Protein AF-A0A7R9UPJ9-F1 (afdb_monomer_lite)

Radius of gyration: 20.51 Å; chains: 1; bounding box: 48×42×62 Å

InterPro domains:
  IPR041667 Cupin-like domain 8 [PF13621] (89-249)

Sequence (252 aa):
FALDEGRPLDAVEQLDWALLTGMDAELVRVLERVDSARAAGANAGADEPETEERVVVPTPDVDAARRRLDLRAADELERVPAERLCVAEFASGHFATGTPVLVAGAARGWPALDKWVDVRYFVRACGHRIIPVEIGRSALKAGDGWREAGMRMRDFVAGHLLPSCAADLADRPLPAGSIGYCAQHQLFEHVRALAADISVPVYCAAARGGVQLVNCWLGTRETATPLHFDSYDNCLVQVVGLKLVRLYGKDQ

Organism: Diacronema lutheri (NCBI:txid2081491)

Secondary structure (DSSP, 8-state):
-------HHHHHHHHHHHHHHT-HHHHHHHHHHHHHHHHTT----PPP---PPP-BPPPP-HHHHHHHHT--GGGSPPEEEGGG--HHHHIIIIITTT---EEETTTTT-THHHHTTBTTHHHHHHTTSEEEEEESS-TTSTTS--EEEEEEHHHHIIIIIHHHHHHHHTT-PPPGGG-EEEEEE-HHHH-HHHHTT----GGGGGSTT------EEEE-TT--PPS---SS-------SS--------TT-

Structure (mmCIF, N/CA/C/O backbone):
data_AF-A0A7R9UPJ9-F1
#
_entry.id   AF-A0A7R9UPJ9-F1
#
loop_
_atom_site.group_PDB
_atom_site.id
_atom_site.type_symbol
_atom_site.label_atom_id
_atom_site.label_alt_id
_atom_site.label_comp_id
_atom_site.label_asym_id
_atom_site.label_entity_id
_atom_site.label_seq_id
_atom_site.pdbx_PDB_ins_code
_atom_site.Cartn_x
_atom_site.Cartn_y
_atom_site.Cartn_z
_atom_site.occupancy
_atom_site.B_iso_or_equiv
_atom_site.auth_seq_id
_atom_site.auth_comp_id
_atom_site.auth_asym_id
_atom_site.auth_atom_id
_atom_site.pdbx_PDB_model_num
ATOM 1 N N . PHE A 1 1 ? 17.837 20.198 -18.395 1.00 38.78 1 PHE A N 1
ATOM 2 C CA . PHE A 1 1 ? 17.816 18.893 -19.074 1.00 38.78 1 PHE A CA 1
ATOM 3 C C . PHE A 1 1 ? 17.737 19.165 -20.565 1.00 38.78 1 PHE A C 1
ATOM 5 O O . PHE A 1 1 ? 16.858 19.907 -20.976 1.00 38.78 1 PHE A O 1
ATOM 12 N N . ALA A 1 2 ? 18.727 18.732 -21.350 1.00 30.02 2 ALA A N 1
ATOM 13 C CA . ALA A 1 2 ? 18.668 18.891 -22.802 1.00 30.02 2 ALA A CA 1
ATOM 14 C C . ALA A 1 2 ? 17.642 17.882 -23.332 1.00 30.02 2 ALA A C 1
ATOM 16 O O . ALA A 1 2 ? 17.773 16.689 -23.068 1.00 30.02 2 ALA A O 1
ATOM 17 N N . LEU A 1 3 ? 16.585 18.379 -23.970 1.00 40.47 3 LEU A N 1
ATOM 18 C CA . LEU A 1 3 ? 15.490 17.563 -24.485 1.00 40.47 3 LEU A CA 1
ATOM 19 C C . LEU A 1 3 ? 15.920 16.999 -25.845 1.00 40.47 3 LEU A C 1
ATOM 21 O O . LEU A 1 3 ? 16.065 17.758 -26.798 1.00 40.47 3 LEU A O 1
ATOM 25 N N . ASP A 1 4 ? 16.177 15.693 -25.897 1.00 43.72 4 ASP A N 1
ATOM 26 C CA . ASP A 1 4 ? 16.586 14.966 -27.106 1.00 43.72 4 ASP A CA 1
ATOM 27 C C . ASP A 1 4 ? 15.373 14.711 -28.030 1.00 43.72 4 ASP A C 1
ATOM 29 O O . ASP A 1 4 ? 14.254 14.491 -27.548 1.00 43.72 4 ASP A O 1
ATOM 33 N N . GLU A 1 5 ? 15.573 14.744 -29.351 1.00 46.44 5 GLU A N 1
ATOM 34 C CA . GLU A 1 5 ? 14.530 14.658 -30.402 1.00 46.44 5 GLU A CA 1
ATOM 35 C C . GLU A 1 5 ? 14.041 13.204 -30.653 1.00 46.44 5 GLU A C 1
ATOM 37 O O . GLU A 1 5 ? 13.777 12.790 -31.782 1.00 46.44 5 GLU A O 1
ATOM 42 N N . GLY A 1 6 ? 13.949 12.406 -29.582 1.00 52.34 6 GLY A N 1
ATOM 43 C CA . GLY A 1 6 ? 13.781 10.948 -29.595 1.00 52.34 6 GLY A CA 1
ATOM 44 C C . GLY A 1 6 ? 12.343 10.401 -29.579 1.00 52.34 6 GLY A C 1
ATOM 45 O O . GLY A 1 6 ? 11.352 11.126 -29.587 1.00 52.34 6 GLY A O 1
ATOM 46 N N . ARG A 1 7 ? 12.253 9.066 -29.581 1.00 55.12 7 ARG A N 1
ATOM 47 C CA . ARG A 1 7 ? 11.095 8.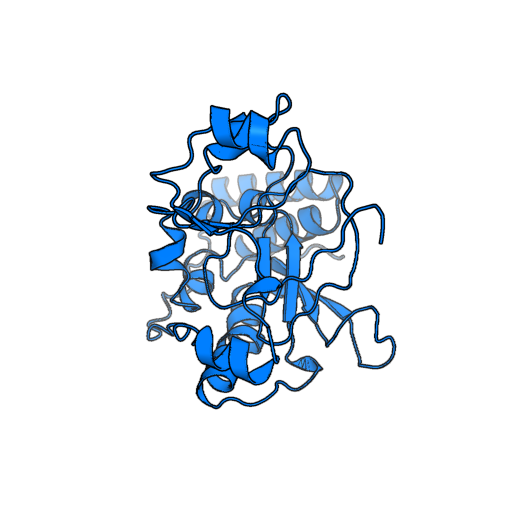186 -29.853 1.00 55.12 7 ARG A CA 1
ATOM 48 C C . ARG A 1 7 ? 9.905 8.419 -28.899 1.00 55.12 7 ARG A C 1
ATOM 50 O O . ARG A 1 7 ? 10.086 8.956 -27.814 1.00 55.12 7 ARG A O 1
ATOM 57 N N . PRO A 1 8 ? 8.692 7.910 -29.206 1.00 58.06 8 PRO A N 1
ATOM 58 C CA . PRO A 1 8 ? 7.513 8.063 -28.339 1.00 58.06 8 PRO A CA 1
ATOM 59 C C . PRO A 1 8 ? 7.697 7.633 -26.870 1.00 58.06 8 PRO A C 1
ATOM 61 O O . PRO A 1 8 ? 7.074 8.218 -25.990 1.00 58.06 8 PRO A O 1
ATOM 64 N N . LEU A 1 9 ? 8.555 6.644 -26.587 1.00 61.38 9 LEU A N 1
ATOM 65 C CA . LEU A 1 9 ? 8.895 6.246 -25.213 1.00 61.38 9 LEU A CA 1
ATOM 66 C C . LEU A 1 9 ? 9.683 7.332 -24.469 1.00 61.38 9 LEU A C 1
ATOM 68 O O . LEU A 1 9 ? 9.419 7.565 -23.294 1.00 61.38 9 LEU A O 1
ATOM 72 N N . ASP A 1 10 ? 10.563 8.051 -25.163 1.00 67.88 10 ASP A N 1
ATOM 73 C CA . ASP A 1 10 ? 11.354 9.142 -24.591 1.00 67.88 10 ASP A CA 1
ATOM 74 C C . ASP A 1 10 ? 10.433 10.324 -24.209 1.00 67.88 10 ASP A C 1
ATOM 76 O O . ASP A 1 10 ? 10.663 11.013 -23.217 1.00 67.88 10 ASP A O 1
ATOM 80 N N . ALA A 1 11 ? 9.324 10.517 -24.937 1.00 68.50 11 ALA A N 1
ATOM 81 C CA . ALA A 1 11 ? 8.287 11.487 -24.577 1.00 68.50 11 ALA A CA 1
ATOM 82 C C . ALA A 1 11 ? 7.461 11.056 -23.349 1.00 68.50 11 ALA A C 1
ATOM 84 O O . ALA A 1 11 ? 7.133 11.896 -22.514 1.00 68.50 11 ALA A O 1
ATOM 85 N N . VAL A 1 12 ? 7.143 9.765 -23.198 1.00 74.75 12 VAL A N 1
ATOM 86 C CA . VAL A 1 12 ? 6.449 9.258 -21.996 1.00 74.75 12 VAL A CA 1
ATOM 87 C C . VAL A 1 12 ? 7.321 9.421 -20.755 1.00 74.75 12 VAL A C 1
ATOM 89 O O . VAL A 1 12 ? 6.834 9.895 -19.734 1.00 74.75 12 VAL A O 1
ATOM 92 N N . GLU A 1 13 ? 8.615 9.118 -20.845 1.00 79.62 13 GLU A N 1
ATOM 93 C CA . GLU A 1 13 ? 9.540 9.345 -19.730 1.00 79.62 13 GLU A CA 1
ATOM 94 C C . GLU A 1 13 ? 9.642 10.821 -19.351 1.00 79.62 13 GLU A C 1
ATOM 96 O O . GLU A 1 13 ? 9.672 11.151 -18.168 1.00 79.62 13 GLU A O 1
ATOM 101 N N . GLN A 1 14 ? 9.659 11.720 -20.339 1.00 74.88 14 GLN A N 1
ATOM 102 C CA . GLN A 1 14 ? 9.658 13.161 -20.087 1.00 74.88 14 GLN A CA 1
ATOM 103 C C . GLN A 1 14 ? 8.361 13.627 -19.407 1.00 74.88 14 GLN A C 1
ATOM 105 O O . GLN A 1 14 ? 8.431 14.456 -18.502 1.00 74.88 14 GLN A O 1
ATOM 110 N N . LEU A 1 15 ? 7.195 13.082 -19.786 1.00 80.12 15 LEU A N 1
ATOM 111 C CA . LEU A 1 15 ? 5.935 13.343 -19.073 1.00 80.12 15 LEU A CA 1
ATOM 112 C C . LEU A 1 15 ? 5.996 12.845 -17.632 1.00 80.12 15 LEU A C 1
ATOM 114 O O . LEU A 1 15 ? 5.619 13.584 -16.726 1.00 80.12 15 LEU A O 1
ATOM 118 N N . ASP A 1 16 ? 6.477 11.621 -17.417 1.00 84.75 16 ASP A N 1
ATOM 119 C CA . ASP A 1 16 ? 6.576 11.047 -16.078 1.00 84.75 16 ASP A CA 1
ATOM 120 C C . ASP A 1 16 ? 7.516 11.893 -15.201 1.00 84.75 16 ASP A C 1
ATOM 122 O O . ASP A 1 16 ? 7.168 12.221 -14.069 1.00 84.75 16 ASP A O 1
ATOM 126 N N . TRP A 1 17 ? 8.662 12.340 -15.726 1.00 82.31 17 TRP A N 1
ATOM 127 C CA . TRP A 1 17 ? 9.549 13.259 -15.006 1.00 82.31 17 TRP A CA 1
ATOM 128 C C . TRP A 1 17 ? 8.886 14.598 -14.698 1.00 82.31 17 TRP A C 1
ATOM 130 O O . TRP A 1 17 ? 8.978 15.048 -13.560 1.00 82.31 17 TRP A O 1
ATOM 140 N N . ALA A 1 18 ? 8.190 15.206 -15.662 1.00 80.06 18 ALA A N 1
ATOM 141 C CA . ALA A 1 18 ? 7.485 16.467 -15.444 1.00 80.06 18 ALA A CA 1
ATOM 142 C C . ALA A 1 18 ? 6.392 16.340 -14.368 1.00 80.06 18 ALA A C 1
ATOM 144 O O . ALA A 1 18 ? 6.241 17.246 -13.546 1.00 80.06 18 ALA A O 1
ATOM 145 N N . LEU A 1 19 ? 5.676 15.208 -14.326 1.00 80.19 19 LEU A N 1
ATOM 146 C CA . LEU A 1 19 ? 4.706 14.894 -13.272 1.00 80.19 19 LEU A CA 1
ATOM 147 C C . LEU A 1 19 ? 5.380 14.724 -11.904 1.00 80.19 19 LEU A C 1
ATOM 149 O O . LEU A 1 19 ? 4.853 15.202 -10.903 1.00 80.19 19 LEU A O 1
ATOM 153 N N . LEU A 1 20 ? 6.540 14.064 -11.852 1.00 81.25 20 LEU A N 1
ATOM 154 C CA . LEU A 1 20 ? 7.275 13.833 -10.604 1.00 81.25 20 LEU A CA 1
ATOM 155 C C . LEU A 1 20 ? 7.939 15.100 -10.049 1.00 81.25 20 LEU A C 1
ATOM 157 O O . LEU A 1 20 ? 8.095 15.214 -8.836 1.00 81.25 20 LEU A O 1
ATOM 161 N N . THR A 1 21 ? 8.329 16.044 -10.907 1.00 79.56 21 THR A N 1
ATOM 162 C CA . THR A 1 21 ? 9.022 17.280 -10.506 1.00 79.56 21 THR A CA 1
ATOM 163 C C . THR A 1 21 ? 8.121 18.517 -10.475 1.00 79.56 21 THR A C 1
ATOM 165 O O . THR A 1 21 ? 8.584 19.586 -10.077 1.00 79.56 21 THR A O 1
ATOM 168 N N . GLY A 1 22 ? 6.849 18.398 -10.877 1.00 73.81 22 GLY A N 1
ATOM 169 C CA . GLY A 1 22 ? 5.888 19.509 -10.907 1.00 73.81 22 GLY A CA 1
ATOM 170 C C . GLY A 1 22 ? 6.195 20.568 -11.975 1.00 73.81 22 GLY A C 1
ATOM 171 O O . GLY A 1 22 ? 5.957 21.756 -11.761 1.00 73.81 22 GLY A O 1
ATOM 172 N N . MET A 1 23 ? 6.778 20.171 -13.111 1.00 72.44 23 MET A N 1
ATOM 173 C CA . MET A 1 23 ? 7.210 21.090 -14.175 1.00 72.44 23 MET A CA 1
ATOM 174 C C . MET A 1 23 ? 6.124 21.293 -15.251 1.00 72.44 23 MET A C 1
ATOM 176 O O . MET A 1 23 ? 6.245 20.818 -16.382 1.00 72.44 23 MET A O 1
ATOM 180 N N . ASP A 1 24 ? 5.085 22.069 -14.924 1.00 66.44 24 ASP A N 1
ATOM 181 C CA . ASP A 1 24 ? 3.901 22.303 -15.780 1.00 66.44 24 ASP A CA 1
ATOM 182 C C . ASP A 1 24 ? 4.225 22.817 -17.197 1.00 66.44 24 ASP A C 1
ATOM 184 O O . ASP A 1 24 ? 3.598 22.422 -18.182 1.00 66.44 24 ASP A O 1
ATOM 188 N N . ALA A 1 25 ? 5.232 23.686 -17.328 1.00 64.50 25 ALA A N 1
ATOM 189 C CA . ALA A 1 25 ? 5.623 24.265 -18.616 1.00 64.50 25 ALA A CA 1
ATOM 190 C C . ALA A 1 25 ? 6.282 23.247 -19.566 1.00 64.50 25 ALA A C 1
ATOM 192 O O . ALA A 1 25 ? 6.214 23.411 -20.787 1.00 64.50 25 ALA A O 1
ATOM 193 N N . GLU A 1 26 ? 6.918 22.200 -19.032 1.00 66.69 26 GLU A N 1
ATOM 194 C CA . GLU A 1 26 ? 7.429 21.099 -19.854 1.00 66.69 26 GLU A CA 1
ATOM 195 C C . GLU A 1 26 ? 6.306 20.156 -20.275 1.00 66.69 26 GLU A C 1
ATOM 197 O O . GLU A 1 26 ? 6.329 19.661 -21.400 1.00 66.69 26 GLU A O 1
ATOM 202 N N . LEU A 1 27 ? 5.280 19.989 -19.437 1.00 66.81 27 LEU A N 1
ATOM 203 C CA . LEU A 1 27 ? 4.143 19.115 -19.715 1.00 66.81 27 LEU A CA 1
ATOM 204 C C . LEU A 1 27 ? 3.446 19.490 -21.032 1.00 66.81 27 LEU A C 1
ATOM 206 O O . LEU A 1 27 ? 3.231 18.630 -21.884 1.00 66.81 27 LEU A O 1
ATOM 210 N N . VAL A 1 28 ? 3.191 20.786 -21.250 1.00 69.44 28 VAL A N 1
ATOM 211 C CA . VAL A 1 28 ? 2.596 21.301 -22.500 1.00 69.44 28 VAL A CA 1
ATOM 212 C C . VAL A 1 28 ? 3.474 20.968 -23.710 1.00 69.44 28 VAL A C 1
ATOM 214 O O . VAL A 1 28 ? 2.989 20.422 -24.697 1.00 69.44 28 VAL A O 1
ATOM 217 N N . ARG A 1 29 ? 4.787 21.209 -23.610 1.00 69.31 29 ARG A N 1
ATOM 218 C CA . ARG A 1 29 ? 5.741 20.954 -24.705 1.00 69.31 29 ARG A CA 1
ATOM 219 C C . ARG A 1 29 ? 5.902 19.472 -25.025 1.00 69.31 29 ARG A C 1
ATOM 221 O O . ARG A 1 29 ? 6.241 19.107 -26.152 1.00 69.31 29 ARG A O 1
ATOM 228 N N . VAL A 1 30 ? 5.753 18.600 -24.031 1.00 69.12 30 VAL A N 1
ATOM 229 C CA . VAL A 1 30 ? 5.796 17.154 -24.259 1.00 69.12 30 VAL A CA 1
ATOM 230 C C . VAL A 1 30 ? 4.485 16.680 -24.891 1.00 69.12 30 VAL A C 1
ATOM 232 O O . VAL A 1 30 ? 4.538 15.914 -25.851 1.00 69.12 30 VAL A O 1
ATOM 235 N N . LEU A 1 31 ? 3.330 17.182 -24.439 1.00 71.56 31 LEU A N 1
ATOM 236 C CA . LEU A 1 31 ? 2.028 16.867 -25.041 1.00 71.56 31 LEU A CA 1
ATOM 237 C C . LEU A 1 31 ? 1.966 17.265 -26.523 1.00 71.56 31 LEU A C 1
ATOM 239 O O . LEU A 1 31 ? 1.610 16.434 -27.356 1.00 71.56 31 LEU A O 1
ATOM 243 N N . GLU A 1 32 ? 2.417 18.474 -26.871 1.00 73.88 32 GLU A N 1
ATOM 244 C CA . GLU A 1 32 ? 2.495 18.943 -28.265 1.00 73.88 32 GLU A CA 1
ATOM 245 C C . GLU A 1 32 ? 3.334 18.006 -29.153 1.00 73.88 32 GLU A C 1
ATOM 247 O O . GLU A 1 32 ? 2.991 17.746 -30.312 1.00 73.88 32 GLU A O 1
ATOM 252 N N . ARG A 1 33 ? 4.421 17.444 -28.609 1.00 68.62 33 ARG A N 1
ATOM 253 C CA . ARG A 1 33 ? 5.269 16.478 -29.323 1.00 68.62 33 ARG A CA 1
ATOM 254 C C . ARG A 1 33 ? 4.633 15.099 -29.432 1.00 68.62 33 ARG A C 1
ATOM 256 O O . ARG A 1 33 ? 4.749 14.486 -30.489 1.00 68.62 33 ARG A O 1
ATOM 263 N N . VAL A 1 34 ? 3.951 14.612 -28.393 1.00 69.12 34 VAL A N 1
ATOM 264 C CA . VAL A 1 34 ? 3.200 13.345 -28.458 1.00 69.12 34 VAL A CA 1
ATOM 265 C C . VAL A 1 34 ? 2.116 13.426 -29.532 1.00 69.12 34 VAL A C 1
ATOM 267 O O . VAL A 1 34 ? 1.983 12.498 -30.333 1.00 69.12 34 VAL A O 1
ATOM 270 N N . ASP A 1 35 ? 1.388 14.541 -29.599 1.00 72.62 35 ASP A N 1
ATOM 271 C CA . ASP A 1 35 ? 0.374 14.770 -30.630 1.00 72.62 35 ASP A CA 1
ATOM 272 C C . ASP A 1 35 ? 0.999 14.860 -32.029 1.00 72.62 35 ASP A C 1
ATOM 274 O O . ASP A 1 35 ? 0.505 14.235 -32.971 1.00 72.62 35 ASP A O 1
ATOM 278 N N . SER A 1 36 ? 2.146 15.534 -32.158 1.00 69.00 36 SER A N 1
ATOM 279 C CA . SER A 1 36 ? 2.905 15.593 -33.415 1.00 69.00 36 SER A CA 1
ATOM 280 C C . SER A 1 36 ? 3.414 14.212 -33.861 1.00 69.00 36 SER A C 1
ATOM 282 O O . SER A 1 36 ? 3.292 13.852 -35.031 1.00 69.00 36 SER A O 1
ATOM 284 N N . ALA A 1 37 ? 3.933 13.396 -32.938 1.00 65.81 37 ALA A N 1
ATOM 285 C CA . ALA A 1 37 ? 4.416 12.043 -33.217 1.00 65.81 37 ALA A CA 1
ATOM 286 C C . ALA A 1 37 ? 3.272 11.092 -33.608 1.00 65.81 37 ALA A C 1
ATOM 288 O O . ALA A 1 37 ? 3.422 10.286 -34.530 1.00 65.81 37 ALA A O 1
ATOM 289 N N . ARG A 1 38 ? 2.106 11.219 -32.957 1.00 67.88 38 ARG A N 1
ATOM 290 C CA . ARG A 1 38 ? 0.879 10.498 -33.334 1.00 67.88 38 ARG A CA 1
ATOM 291 C C . ARG A 1 38 ? 0.400 10.895 -34.727 1.00 67.88 38 ARG A C 1
ATOM 293 O O . ARG A 1 38 ? 0.087 10.014 -35.525 1.00 67.88 38 ARG A O 1
ATOM 300 N N . ALA A 1 39 ? 0.384 12.192 -35.033 1.00 69.56 39 ALA A N 1
ATOM 301 C CA . ALA A 1 39 ? 0.019 12.696 -36.356 1.00 69.56 39 ALA A CA 1
ATOM 302 C C . ALA A 1 39 ? 0.990 12.217 -37.452 1.00 69.56 39 ALA A C 1
ATOM 304 O O . ALA A 1 39 ? 0.563 11.948 -38.573 1.00 69.56 39 ALA A O 1
ATOM 305 N N . ALA A 1 40 ? 2.273 12.047 -37.119 1.00 69.19 40 ALA A N 1
ATOM 306 C CA . ALA A 1 40 ? 3.300 11.528 -38.022 1.00 69.19 40 ALA A CA 1
ATOM 307 C C . ALA A 1 40 ? 3.282 9.993 -38.192 1.00 69.19 40 ALA A C 1
ATOM 309 O O . ALA A 1 40 ? 4.112 9.453 -38.922 1.00 69.19 40 ALA A O 1
ATOM 310 N N . GLY A 1 41 ? 2.371 9.272 -37.525 1.00 62.34 41 GLY A N 1
ATOM 311 C CA . GLY A 1 41 ? 2.301 7.809 -37.593 1.00 62.34 41 GLY A CA 1
ATOM 312 C C . GLY A 1 41 ? 3.509 7.103 -36.966 1.00 62.34 41 GLY A C 1
ATOM 313 O O . GLY A 1 41 ? 3.795 5.956 -37.314 1.00 62.34 41 GLY A O 1
ATOM 314 N N . ALA A 1 42 ? 4.237 7.775 -36.064 1.00 59.88 42 ALA A N 1
ATOM 315 C CA . ALA A 1 42 ? 5.385 7.193 -35.385 1.00 59.88 42 ALA A CA 1
ATOM 316 C C . ALA A 1 42 ? 4.922 6.027 -34.503 1.00 59.88 42 ALA A C 1
ATOM 318 O O . ALA A 1 42 ? 4.177 6.209 -33.539 1.00 59.88 42 ALA A O 1
ATOM 319 N N . ASN A 1 43 ? 5.367 4.816 -34.834 1.00 54.66 43 ASN A N 1
ATOM 320 C CA . ASN A 1 43 ? 5.046 3.645 -34.037 1.00 54.66 43 ASN A CA 1
ATOM 321 C C . ASN A 1 43 ? 5.890 3.689 -32.757 1.00 54.66 43 ASN A C 1
ATOM 323 O O . ASN A 1 43 ? 7.122 3.727 -32.822 1.00 54.66 43 ASN A O 1
ATOM 327 N N . ALA A 1 44 ? 5.243 3.699 -31.591 1.00 54.62 44 ALA A N 1
ATOM 328 C CA . ALA A 1 44 ? 5.931 3.425 -30.338 1.00 54.62 44 ALA A CA 1
ATOM 329 C C . ALA A 1 44 ? 6.406 1.978 -30.449 1.00 54.62 44 ALA A C 1
ATOM 331 O O . ALA A 1 44 ? 5.577 1.075 -30.400 1.00 54.62 44 ALA A O 1
ATOM 332 N N . GLY A 1 45 ? 7.694 1.759 -30.733 1.00 48.47 45 GLY A N 1
ATOM 333 C CA . GLY A 1 45 ? 8.251 0.412 -30.815 1.00 48.47 45 GLY A CA 1
ATOM 334 C C . GLY A 1 45 ? 7.758 -0.380 -29.612 1.00 48.47 45 GLY A C 1
ATOM 335 O O . GLY A 1 45 ? 7.999 0.026 -28.477 1.00 48.47 45 GLY A O 1
ATOM 336 N N . ALA A 1 46 ? 6.965 -1.420 -29.864 1.00 47.25 46 ALA A N 1
ATOM 337 C CA . ALA A 1 46 ? 6.487 -2.270 -28.797 1.00 47.25 46 ALA A CA 1
ATOM 338 C C . ALA A 1 46 ? 7.720 -2.946 -28.203 1.00 47.25 46 ALA A C 1
ATOM 340 O O . ALA A 1 46 ? 8.504 -3.536 -28.947 1.00 47.25 46 ALA A O 1
ATOM 341 N N . ASP A 1 47 ? 7.901 -2.850 -26.886 1.00 52.53 47 ASP A N 1
ATOM 342 C CA . ASP A 1 47 ? 8.748 -3.830 -26.220 1.00 52.53 47 ASP A CA 1
ATOM 343 C C . ASP A 1 47 ? 8.179 -5.205 -26.575 1.00 52.53 47 ASP A C 1
ATOM 345 O O . ASP A 1 47 ? 6.966 -5.426 -26.456 1.00 52.53 47 ASP A O 1
ATOM 349 N N . GLU A 1 48 ? 9.029 -6.101 -27.081 1.00 50.62 48 GLU A N 1
ATOM 350 C CA . GLU A 1 48 ? 8.608 -7.476 -27.317 1.00 50.62 48 GLU A CA 1
ATOM 351 C C . GLU A 1 48 ? 8.015 -8.029 -26.015 1.00 50.62 48 GLU A C 1
ATOM 353 O O . GLU A 1 48 ? 8.536 -7.739 -24.932 1.00 50.62 48 GLU A O 1
ATOM 358 N N . PRO A 1 49 ? 6.906 -8.783 -26.079 1.00 49.62 49 PRO A N 1
ATOM 359 C CA . PRO A 1 49 ? 6.337 -9.380 -24.887 1.00 49.62 49 PRO A CA 1
ATOM 360 C C . PRO A 1 49 ? 7.373 -10.330 -24.287 1.00 49.62 49 PRO A C 1
ATOM 362 O O . PRO A 1 49 ? 7.601 -11.422 -24.803 1.00 49.62 49 PRO A O 1
ATOM 365 N N . GLU A 1 50 ? 8.003 -9.905 -23.195 1.00 56.59 50 GLU A N 1
ATOM 366 C CA . GLU A 1 50 ? 8.888 -10.753 -22.413 1.00 56.59 50 GLU A CA 1
ATOM 367 C C . GLU A 1 50 ? 8.065 -11.953 -21.919 1.00 56.59 50 GLU A C 1
ATOM 369 O O . GLU A 1 50 ? 7.153 -11.826 -21.096 1.00 56.59 50 GLU A O 1
ATOM 374 N N . THR A 1 51 ? 8.351 -13.136 -22.471 1.00 55.47 51 THR A N 1
ATOM 375 C CA . THR A 1 51 ? 7.740 -14.420 -22.094 1.00 55.47 51 THR A CA 1
ATOM 376 C C . THR A 1 51 ? 8.321 -14.916 -20.774 1.00 55.47 51 THR A C 1
ATOM 378 O O . THR A 1 51 ? 8.848 -16.024 -20.682 1.00 55.47 51 THR A O 1
ATOM 381 N N . GLU A 1 52 ? 8.302 -14.069 -19.754 1.00 66.75 52 GLU A N 1
ATOM 382 C CA . GLU A 1 52 ? 8.841 -14.415 -18.453 1.00 66.75 52 GLU A CA 1
ATOM 383 C C . GLU A 1 52 ? 7.798 -15.147 -17.609 1.00 66.75 52 GLU A C 1
ATOM 385 O O . GLU A 1 52 ? 6.631 -14.755 -17.511 1.00 66.75 52 GLU A O 1
ATOM 390 N N . GLU A 1 53 ? 8.247 -16.226 -16.974 1.00 80.75 53 GLU A N 1
ATOM 391 C CA . GLU A 1 53 ? 7.449 -17.024 -16.053 1.00 80.75 53 GLU A CA 1
ATOM 392 C C . GLU A 1 53 ? 6.926 -16.162 -14.894 1.00 80.75 53 GLU A C 1
ATOM 394 O O . GLU A 1 53 ? 7.633 -15.283 -14.385 1.00 80.75 53 GLU A O 1
ATOM 399 N N . ARG A 1 54 ? 5.674 -16.408 -14.478 1.00 85.62 54 ARG A N 1
ATOM 400 C CA . ARG A 1 54 ? 5.055 -15.699 -13.349 1.00 85.62 54 ARG A CA 1
ATOM 401 C C . ARG A 1 54 ? 5.920 -15.852 -12.102 1.00 85.62 54 ARG A C 1
ATOM 403 O O . ARG A 1 54 ? 6.329 -16.962 -11.770 1.00 85.62 54 ARG A O 1
ATOM 410 N N . VAL A 1 55 ? 6.110 -14.763 -11.364 1.00 86.06 55 VAL A N 1
ATOM 411 C CA . VAL A 1 55 ? 6.778 -14.801 -10.058 1.00 86.06 55 VAL A CA 1
ATOM 412 C C . VAL A 1 55 ? 5.768 -14.386 -9.008 1.00 86.06 55 VAL A C 1
ATOM 414 O O . VAL A 1 55 ? 5.485 -13.202 -8.827 1.00 86.06 55 VAL A O 1
ATOM 417 N N . VAL A 1 56 ? 5.195 -15.391 -8.348 1.00 87.38 56 VAL A N 1
ATOM 418 C CA . VAL A 1 56 ? 4.140 -15.201 -7.356 1.00 87.38 56 VAL A CA 1
ATOM 419 C C . VAL A 1 56 ? 4.757 -14.902 -5.994 1.00 87.38 56 VAL A C 1
ATOM 421 O O . VAL A 1 56 ? 5.582 -15.674 -5.503 1.00 87.38 56 VAL A O 1
ATOM 424 N N . VAL A 1 57 ? 4.345 -13.797 -5.374 1.00 85.81 57 VAL A N 1
ATOM 425 C CA . VAL A 1 57 ? 4.720 -13.475 -3.994 1.00 85.81 57 VAL A CA 1
ATOM 426 C C . VAL A 1 57 ? 4.168 -14.560 -3.067 1.00 85.81 57 VAL A C 1
ATOM 428 O O . VAL A 1 57 ? 2.973 -14.862 -3.139 1.00 85.81 57 VAL A O 1
ATOM 431 N N . PRO A 1 58 ? 4.995 -15.141 -2.182 1.00 81.62 58 PRO A N 1
ATOM 432 C CA . PRO A 1 58 ? 4.524 -16.139 -1.234 1.00 81.62 58 PRO A CA 1
ATOM 433 C C . PRO A 1 58 ? 3.420 -15.582 -0.336 1.00 81.62 58 PRO A C 1
ATOM 435 O O . PRO A 1 58 ? 3.498 -14.446 0.138 1.00 81.62 58 PRO A O 1
ATOM 438 N N . THR A 1 59 ? 2.413 -16.404 -0.046 1.00 84.75 59 THR A N 1
ATOM 439 C CA . THR A 1 59 ? 1.423 -16.066 0.978 1.00 84.75 59 THR A CA 1
ATOM 440 C C . THR A 1 59 ? 2.131 -15.944 2.331 1.00 84.75 59 THR A C 1
ATOM 442 O O . THR A 1 59 ? 2.783 -16.901 2.753 1.00 84.75 59 THR A O 1
ATOM 445 N N . PRO A 1 60 ? 2.025 -14.802 3.028 1.00 83.50 60 PRO A N 1
ATOM 446 C CA . PRO A 1 60 ? 2.711 -14.612 4.299 1.00 83.50 60 PRO A CA 1
ATOM 447 C C . PRO A 1 60 ? 2.113 -15.493 5.406 1.00 83.50 60 PRO A C 1
ATOM 449 O O . PRO A 1 60 ? 0.893 -15.566 5.562 1.00 83.50 60 PRO A O 1
ATOM 452 N N . ASP A 1 61 ? 2.976 -16.101 6.224 1.00 88.56 61 ASP A N 1
ATOM 453 C CA . ASP A 1 61 ? 2.576 -16.791 7.456 1.00 88.56 61 ASP A CA 1
ATOM 454 C C . ASP A 1 61 ? 2.410 -15.770 8.595 1.00 88.56 61 ASP A C 1
ATOM 456 O O . ASP A 1 61 ? 3.369 -15.343 9.248 1.00 88.56 61 ASP A O 1
ATOM 460 N N . VAL A 1 62 ? 1.162 -15.351 8.811 1.00 87.06 62 VAL A N 1
ATOM 461 C CA . VAL A 1 62 ? 0.797 -14.372 9.845 1.00 87.06 62 VAL A CA 1
ATOM 462 C C . VAL A 1 62 ? 1.079 -14.908 11.250 1.00 87.06 62 VAL A C 1
ATOM 464 O O . VAL A 1 62 ? 1.516 -14.149 12.115 1.00 87.06 62 VAL A O 1
ATOM 467 N N . ASP A 1 63 ? 0.890 -16.205 11.491 1.00 88.06 63 ASP A N 1
ATOM 468 C CA . ASP A 1 63 ? 1.092 -16.785 12.819 1.00 88.06 63 ASP A CA 1
ATOM 469 C C . ASP A 1 63 ? 2.582 -16.929 13.142 1.00 88.06 63 ASP A C 1
ATOM 471 O O . ASP A 1 63 ? 2.996 -16.674 14.277 1.00 88.06 63 ASP A O 1
ATOM 475 N N . ALA A 1 64 ? 3.416 -17.262 12.154 1.00 87.81 64 ALA A N 1
ATOM 476 C CA . ALA A 1 64 ? 4.867 -17.178 12.304 1.00 87.81 64 ALA A CA 1
ATOM 477 C C . ALA A 1 64 ? 5.321 -15.740 12.572 1.00 87.81 64 ALA A C 1
ATOM 479 O O . ALA A 1 64 ? 6.137 -15.519 13.472 1.00 87.81 64 ALA A O 1
ATOM 480 N N . ALA A 1 65 ? 4.766 -14.757 11.855 1.00 87.06 65 ALA A N 1
ATOM 481 C CA . ALA A 1 65 ? 5.083 -13.350 12.083 1.00 87.06 65 AL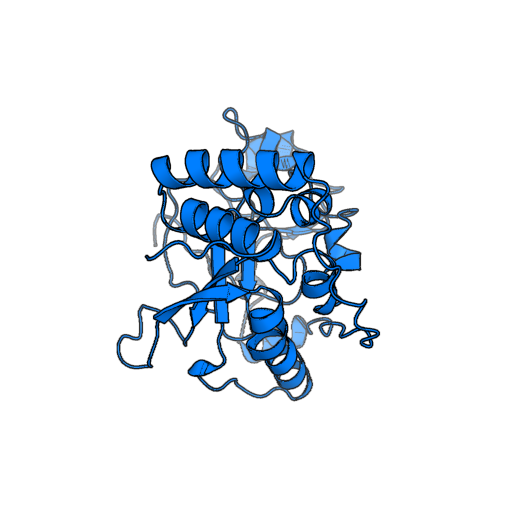A A CA 1
ATOM 482 C C . ALA A 1 65 ? 4.707 -12.895 13.504 1.00 87.06 65 ALA A C 1
ATOM 484 O O . ALA A 1 65 ? 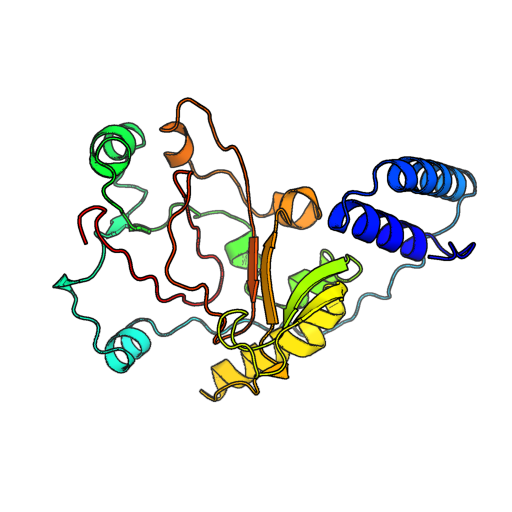5.525 -12.254 14.165 1.00 87.06 65 ALA A O 1
ATOM 485 N N . ARG A 1 66 ? 3.524 -13.283 14.001 1.00 87.38 66 ARG A N 1
ATOM 486 C CA . ARG A 1 66 ? 3.076 -13.024 15.381 1.00 87.38 66 ARG A CA 1
ATOM 487 C C . ARG A 1 66 ? 4.041 -13.595 16.413 1.00 87.38 66 ARG A C 1
ATOM 489 O O . ARG A 1 66 ? 4.478 -12.861 17.295 1.00 87.38 66 ARG A O 1
ATOM 496 N N . ARG A 1 67 ? 4.425 -14.871 16.265 1.00 89.50 67 ARG A N 1
ATOM 497 C CA . ARG A 1 67 ? 5.385 -15.534 17.167 1.00 89.50 67 ARG A CA 1
ATOM 498 C C . ARG A 1 67 ? 6.745 -14.840 17.160 1.00 89.50 67 ARG A C 1
ATOM 500 O O . ARG A 1 67 ? 7.318 -14.617 18.219 1.00 89.50 67 ARG A O 1
ATOM 507 N N . ARG A 1 68 ? 7.254 -14.472 15.979 1.00 87.06 68 ARG A N 1
ATOM 508 C CA . ARG A 1 68 ? 8.559 -13.805 15.826 1.00 87.06 68 ARG A CA 1
ATOM 509 C C . ARG A 1 68 ? 8.599 -12.425 16.485 1.00 87.06 68 ARG A C 1
ATOM 511 O O . ARG A 1 68 ? 9.656 -12.000 16.937 1.00 87.06 68 ARG A O 1
ATOM 518 N N . LEU A 1 69 ? 7.472 -11.720 16.483 1.00 86.06 69 LEU A N 1
ATOM 519 C CA . LEU A 1 69 ? 7.355 -10.352 16.985 1.00 86.06 69 LEU A CA 1
ATOM 520 C C . LEU A 1 69 ? 6.833 -10.268 18.427 1.00 86.06 69 LEU A C 1
ATOM 522 O O . LEU A 1 69 ? 6.683 -9.155 18.925 1.00 86.06 69 LEU A O 1
ATOM 526 N N . ASP A 1 70 ? 6.561 -11.410 19.069 1.00 87.75 70 ASP A N 1
ATOM 527 C CA . ASP A 1 70 ? 5.957 -11.508 20.407 1.00 87.75 70 ASP A CA 1
ATOM 528 C C . ASP A 1 70 ? 4.683 -10.649 20.552 1.00 87.75 70 ASP A C 1
ATOM 530 O O . ASP A 1 70 ? 4.477 -9.939 21.536 1.00 87.75 70 ASP A O 1
ATOM 534 N N . LEU A 1 71 ? 3.830 -10.666 19.517 1.00 85.94 71 LEU A N 1
ATOM 535 C CA . LEU A 1 71 ? 2.572 -9.915 19.515 1.00 85.94 71 LEU A CA 1
ATOM 536 C C . LEU A 1 71 ? 1.505 -10.679 20.295 1.00 85.94 71 LEU A C 1
ATOM 538 O O . LEU A 1 71 ? 1.239 -11.853 20.019 1.00 85.94 71 LEU A O 1
ATOM 542 N N . ARG A 1 72 ? 0.857 -10.001 21.243 1.00 83.38 72 ARG A N 1
ATOM 543 C CA . ARG A 1 72 ? -0.229 -10.581 22.037 1.00 83.38 72 ARG A CA 1
ATOM 544 C C . ARG A 1 72 ? -1.562 -10.300 21.364 1.00 83.38 72 ARG A C 1
ATOM 546 O O . ARG A 1 72 ? -1.794 -9.204 20.871 1.00 83.38 72 ARG A O 1
ATOM 553 N N . ALA A 1 73 ? -2.481 -11.260 21.440 1.00 77.19 73 ALA A N 1
ATOM 554 C CA . ALA A 1 73 ? -3.826 -11.105 20.885 1.00 77.19 73 ALA A CA 1
ATOM 555 C C . ALA A 1 73 ? -4.596 -9.906 21.475 1.00 77.19 73 ALA A C 1
ATOM 557 O O . ALA A 1 73 ? -5.436 -9.330 20.799 1.00 77.19 73 ALA A O 1
ATOM 558 N N . ALA A 1 74 ? -4.304 -9.521 22.723 1.00 78.06 74 ALA A N 1
ATOM 559 C CA . ALA A 1 74 ? -4.923 -8.369 23.380 1.00 78.06 74 ALA A CA 1
ATOM 560 C C . ALA A 1 74 ? -4.487 -7.011 22.796 1.00 78.06 74 ALA A C 1
ATOM 562 O O . ALA A 1 74 ? -5.185 -6.024 22.999 1.00 78.06 74 ALA A O 1
ATOM 563 N N . ASP A 1 75 ? -3.362 -6.974 22.077 1.00 81.75 75 ASP A N 1
ATOM 564 C CA . ASP A 1 75 ? -2.821 -5.763 21.451 1.00 81.75 75 ASP A CA 1
ATOM 565 C C . ASP A 1 75 ? -3.272 -5.633 19.980 1.00 81.75 75 ASP A C 1
ATOM 567 O O . ASP A 1 75 ? -2.891 -4.691 19.283 1.00 81.75 75 ASP A O 1
ATOM 571 N N . GLU A 1 76 ? -4.055 -6.595 19.474 1.00 86.12 76 GLU A N 1
ATOM 572 C CA . GLU A 1 76 ? -4.553 -6.575 18.101 1.00 86.12 76 GLU A CA 1
ATOM 573 C C . GLU A 1 76 ? -5.780 -5.674 17.961 1.00 86.12 76 GLU A C 1
ATOM 575 O O . GLU A 1 76 ? -6.654 -5.614 18.826 1.00 86.12 76 GLU A O 1
ATOM 580 N N . LEU A 1 77 ? -5.869 -5.002 16.812 1.00 91.44 77 LEU A N 1
ATOM 581 C CA . LEU A 1 77 ? -7.071 -4.269 16.442 1.00 91.44 77 LEU A CA 1
ATOM 582 C C . LEU A 1 77 ? -8.266 -5.207 16.319 1.00 91.44 77 LEU A C 1
ATOM 584 O O . LEU A 1 77 ? -8.145 -6.343 15.850 1.00 91.44 77 LEU A O 1
ATOM 588 N N . GLU A 1 78 ? -9.442 -4.675 16.643 1.00 94.06 78 GLU A N 1
ATOM 589 C CA . GLU A 1 78 ? -10.695 -5.348 16.348 1.00 94.06 78 GLU A CA 1
ATOM 590 C C . GLU A 1 78 ? -10.756 -5.714 14.860 1.00 94.06 78 GLU A C 1
ATOM 592 O O . GLU A 1 78 ? -10.514 -4.887 13.973 1.00 94.06 78 GLU A O 1
ATOM 597 N N . ARG A 1 79 ? -11.085 -6.980 14.591 1.00 95.38 79 ARG A N 1
ATOM 598 C CA . ARG A 1 79 ? -11.214 -7.524 13.244 1.00 95.38 79 ARG A CA 1
ATOM 599 C C . ARG A 1 79 ? -12.661 -7.879 12.954 1.00 95.38 79 ARG A C 1
ATOM 601 O O . ARG A 1 79 ? -13.177 -8.861 13.485 1.00 95.38 79 ARG A O 1
ATOM 608 N N . VAL A 1 80 ? -13.275 -7.147 12.029 1.00 97.62 80 VAL A N 1
ATOM 609 C CA . VAL A 1 80 ? -14.681 -7.332 11.653 1.00 97.62 80 VAL A CA 1
ATOM 610 C C . VAL A 1 80 ? -14.779 -7.772 10.188 1.00 97.62 80 VAL A C 1
ATOM 612 O O . VAL A 1 80 ? -14.184 -7.131 9.321 1.00 97.62 80 VAL A O 1
ATOM 615 N N . PRO A 1 81 ? -15.488 -8.867 9.854 1.00 98.00 81 PRO A N 1
ATOM 616 C CA . PRO A 1 81 ? -15.781 -9.208 8.462 1.00 98.00 81 PRO A CA 1
ATOM 617 C C . PRO A 1 81 ? -16.585 -8.098 7.775 1.00 98.00 81 PRO A C 1
ATOM 619 O O . PRO A 1 81 ? -17.555 -7.610 8.347 1.00 98.00 81 PRO A O 1
ATOM 622 N N . ALA A 1 82 ? -16.240 -7.742 6.535 1.00 97.25 82 ALA A N 1
ATOM 623 C CA . ALA A 1 82 ? -16.916 -6.672 5.791 1.00 97.25 82 ALA A CA 1
ATOM 624 C C . ALA A 1 82 ? -18.431 -6.913 5.637 1.00 97.25 82 ALA A C 1
ATOM 626 O O . ALA A 1 82 ? -19.240 -5.999 5.721 1.00 97.25 82 ALA A O 1
ATOM 627 N N . GLU A 1 83 ? -18.823 -8.178 5.494 1.00 96.25 83 GLU A N 1
ATOM 628 C CA . GLU A 1 83 ? -20.214 -8.650 5.446 1.00 96.25 83 GLU A CA 1
ATOM 629 C C . GLU A 1 83 ? -20.997 -8.469 6.763 1.00 96.25 83 GLU A C 1
ATOM 631 O O . GLU A 1 83 ? -22.214 -8.631 6.777 1.00 96.25 83 GLU A O 1
ATOM 636 N N . ARG A 1 84 ? -20.317 -8.120 7.863 1.00 97.25 84 ARG A N 1
ATOM 637 C CA . ARG A 1 84 ? -20.902 -7.869 9.191 1.00 97.25 84 ARG A CA 1
ATOM 638 C C . ARG A 1 84 ? -20.740 -6.425 9.669 1.00 97.25 84 ARG A C 1
ATOM 640 O O . ARG A 1 84 ? -21.042 -6.153 10.823 1.00 97.25 84 ARG A O 1
ATOM 647 N N . LEU A 1 85 ? -20.237 -5.532 8.819 1.00 97.62 85 LEU A N 1
ATOM 648 C CA . LEU A 1 85 ? -20.052 -4.125 9.156 1.00 97.62 85 LEU A CA 1
ATOM 649 C C . LEU A 1 85 ? -20.605 -3.265 8.029 1.00 97.62 85 LEU A C 1
ATOM 651 O O . LEU A 1 85 ? -19.977 -3.143 6.970 1.00 97.62 85 LEU A O 1
ATOM 655 N N . CYS A 1 86 ? -21.774 -2.664 8.242 1.00 97.50 86 CYS A N 1
ATOM 656 C CA . CYS A 1 86 ? -22.323 -1.722 7.274 1.00 97.50 86 CYS A CA 1
ATOM 657 C C . CYS A 1 86 ? -21.684 -0.330 7.419 1.00 97.50 86 CYS A C 1
ATOM 659 O O . CYS A 1 86 ? -21.044 -0.003 8.420 1.00 97.50 86 CYS A O 1
ATOM 661 N N . VAL A 1 87 ? -21.879 0.527 6.412 1.00 96.88 87 VAL A N 1
ATOM 662 C CA . VAL A 1 87 ? -21.312 1.888 6.401 1.00 96.88 87 VAL A CA 1
ATOM 663 C C . VAL A 1 87 ? -21.820 2.730 7.575 1.00 96.88 87 VAL A C 1
ATOM 665 O O . VAL A 1 87 ? -21.053 3.515 8.120 1.00 96.88 87 VAL A O 1
ATOM 668 N N . ALA A 1 88 ? -23.080 2.564 7.995 1.00 97.50 88 ALA A N 1
ATOM 669 C CA . ALA A 1 88 ? -23.644 3.322 9.113 1.00 97.50 88 ALA A CA 1
ATOM 670 C C . ALA A 1 88 ? -22.992 2.946 10.454 1.00 97.50 88 ALA A C 1
ATOM 672 O O . ALA A 1 88 ? -22.602 3.834 11.207 1.00 97.50 88 ALA A O 1
ATOM 673 N N . GLU A 1 89 ? -22.814 1.648 10.713 1.00 97.81 89 GLU A N 1
ATOM 674 C CA . GLU A 1 89 ? -22.127 1.144 11.910 1.00 97.81 89 GLU A CA 1
ATOM 675 C C . GLU A 1 89 ? -20.660 1.572 11.923 1.00 97.81 89 GLU A C 1
ATOM 677 O O . GLU A 1 89 ? -20.174 2.069 12.939 1.00 97.81 89 GLU A O 1
ATOM 682 N N . PHE A 1 90 ? -19.974 1.467 10.779 1.00 97.88 90 PHE A N 1
ATOM 683 C CA . PHE A 1 90 ? -18.615 1.981 10.630 1.00 97.88 90 PHE A CA 1
ATOM 684 C C . PHE A 1 90 ? -18.542 3.485 10.922 1.00 97.88 90 PHE A C 1
ATOM 686 O O . PHE A 1 90 ? -17.673 3.930 11.675 1.00 97.88 90 PHE A O 1
ATOM 693 N N . ALA A 1 91 ? -19.475 4.263 10.368 1.00 97.38 91 ALA A N 1
ATOM 694 C CA . ALA A 1 91 ? -19.513 5.707 10.540 1.00 97.38 91 ALA A CA 1
ATOM 695 C C . ALA A 1 91 ? -19.687 6.106 12.014 1.00 97.38 91 ALA A C 1
ATOM 697 O O . ALA A 1 91 ? -18.965 6.978 12.494 1.00 97.38 91 ALA A O 1
ATOM 698 N N . SER A 1 92 ? -20.613 5.474 12.741 1.00 97.19 92 SER A N 1
ATOM 699 C CA . SER A 1 92 ? -20.881 5.821 14.142 1.00 97.19 92 SER A CA 1
ATOM 700 C C . SER A 1 92 ? -19.888 5.217 15.133 1.00 97.19 92 SER A C 1
ATOM 702 O O . SER A 1 92 ? -19.572 5.863 16.127 1.00 97.19 92 SER A O 1
ATOM 704 N N . GLY A 1 93 ? -19.437 3.981 14.899 1.00 96.25 93 GLY A N 1
ATOM 705 C CA . GLY A 1 93 ? -18.670 3.196 15.873 1.00 96.25 93 GLY A CA 1
ATOM 706 C C . GLY A 1 93 ? -17.153 3.305 15.738 1.00 96.25 93 GLY A C 1
ATOM 707 O O . GLY A 1 93 ? -16.452 3.108 16.726 1.00 96.25 93 GLY A O 1
ATOM 708 N N . HIS A 1 94 ? -16.654 3.637 14.543 1.00 96.31 94 HIS A N 1
ATOM 709 C CA . HIS A 1 94 ? -15.216 3.697 14.263 1.00 96.31 94 HIS A CA 1
ATOM 710 C C . HIS A 1 94 ? -14.792 5.065 13.735 1.00 96.31 94 HIS A C 1
ATOM 712 O O . HIS A 1 94 ? -13.902 5.701 14.296 1.00 96.31 94 HIS A O 1
ATOM 718 N N . PHE A 1 95 ? -15.452 5.554 12.683 1.00 96.06 95 PHE A N 1
ATOM 719 C CA . PHE A 1 95 ? -15.075 6.818 12.053 1.00 96.06 95 PHE A CA 1
ATOM 720 C C . PHE A 1 95 ? -15.310 8.014 12.990 1.00 96.06 95 PHE A C 1
ATOM 722 O O . PHE A 1 95 ? -14.384 8.768 13.271 1.00 96.06 95 PHE A O 1
ATOM 729 N N . ALA A 1 96 ? -16.520 8.161 13.542 1.00 95.38 96 ALA A N 1
ATOM 730 C CA . ALA A 1 96 ? -16.859 9.283 14.422 1.00 95.38 96 ALA A CA 1
ATOM 731 C C . ALA A 1 96 ? -16.103 9.273 15.763 1.00 95.38 96 ALA A C 1
ATOM 733 O O . ALA A 1 96 ? -15.892 10.327 16.360 1.00 95.38 96 ALA A O 1
ATOM 734 N N . THR A 1 97 ? -15.711 8.094 16.244 1.00 94.62 97 THR A N 1
ATOM 735 C CA . THR A 1 97 ? -14.997 7.910 17.517 1.00 94.62 97 THR A CA 1
ATOM 736 C C . THR A 1 97 ? -13.478 7.944 17.357 1.00 94.62 97 THR A C 1
ATOM 738 O O . THR A 1 97 ? -12.765 8.018 18.356 1.00 94.62 97 THR A O 1
ATOM 741 N N . GLY A 1 98 ? -12.966 7.891 16.122 1.00 93.50 98 GLY A N 1
ATOM 742 C CA . GLY A 1 98 ? -11.537 7.745 15.849 1.00 93.50 98 GLY A CA 1
ATOM 743 C C . GLY A 1 98 ? -10.972 6.400 16.315 1.00 93.50 98 GLY A C 1
ATOM 744 O O . GLY A 1 98 ? -9.791 6.322 16.648 1.00 93.50 98 GLY A O 1
ATOM 745 N N . THR A 1 99 ? -11.803 5.355 16.389 1.00 94.44 99 THR A N 1
ATOM 746 C CA . THR A 1 99 ? -11.392 4.008 16.807 1.00 94.44 99 THR A CA 1
ATOM 747 C C . THR A 1 99 ? -10.951 3.190 15.588 1.00 94.44 99 THR A C 1
ATOM 749 O O . THR A 1 99 ? -11.786 2.900 14.727 1.00 94.44 99 THR A O 1
ATOM 752 N N . PRO A 1 100 ? -9.671 2.780 15.488 1.00 95.88 100 PRO A N 1
ATOM 753 C CA . PRO A 1 100 ? -9.196 1.984 14.359 1.00 95.88 100 PRO A CA 1
ATOM 754 C C . PRO A 1 100 ? -9.852 0.599 14.315 1.00 95.88 100 PRO A C 1
ATOM 756 O O . PRO A 1 100 ? -10.093 -0.016 15.351 1.00 95.88 100 PRO A O 1
ATOM 759 N N . VAL A 1 101 ? -10.087 0.081 13.108 1.00 97.06 101 VAL A N 1
ATOM 760 C CA . VAL A 1 101 ? -10.677 -1.247 12.886 1.00 97.06 101 VAL A CA 1
ATOM 761 C C . VAL A 1 101 ? -10.065 -1.917 11.660 1.00 97.06 101 VAL A C 1
ATOM 763 O O . VAL A 1 101 ? -9.796 -1.267 10.647 1.00 97.06 101 VAL A O 1
ATOM 766 N N . LEU A 1 102 ? -9.862 -3.232 11.733 1.00 97.06 102 LEU A N 1
ATOM 767 C CA . LEU A 1 102 ? -9.478 -4.054 10.590 1.00 97.06 102 LEU A CA 1
ATOM 768 C C . LEU A 1 102 ? -10.735 -4.661 9.961 1.00 97.06 102 LEU A C 1
ATOM 770 O O . LEU A 1 102 ? -11.322 -5.604 10.494 1.00 97.06 102 LEU A O 1
ATOM 774 N N . VAL A 1 103 ? -11.112 -4.172 8.779 1.00 97.81 103 VAL A N 1
ATOM 775 C CA . VAL A 1 103 ? -12.265 -4.709 8.046 1.00 97.81 103 VAL A CA 1
ATOM 776 C C . VAL A 1 103 ? -11.843 -5.809 7.069 1.00 97.81 103 VAL A C 1
ATOM 778 O O . VAL A 1 103 ? -11.315 -5.560 5.982 1.00 97.81 103 VAL A O 1
ATOM 781 N N . ALA A 1 104 ? -12.072 -7.062 7.452 1.00 96.94 104 ALA A N 1
ATOM 782 C CA . ALA A 1 104 ? -11.645 -8.222 6.684 1.00 96.94 104 ALA A CA 1
ATOM 783 C C . ALA A 1 104 ? -12.519 -8.426 5.436 1.00 96.94 104 ALA A C 1
ATOM 785 O O . ALA A 1 104 ? -13.728 -8.624 5.530 1.00 96.94 104 ALA A O 1
ATOM 786 N N . GLY A 1 105 ? -11.890 -8.437 4.258 1.00 96.00 105 GLY A N 1
ATOM 787 C CA . GLY A 1 105 ? -12.583 -8.654 2.984 1.00 96.00 105 GLY A CA 1
ATOM 788 C C . GLY A 1 105 ? -13.178 -7.394 2.353 1.00 96.00 105 GLY A C 1
ATOM 789 O O . GLY A 1 105 ? -13.899 -7.519 1.370 1.00 96.00 105 GLY A O 1
ATOM 790 N N . ALA A 1 106 ? -12.853 -6.196 2.853 1.00 96.44 106 ALA A N 1
ATOM 791 C CA . ALA A 1 106 ? -13.328 -4.931 2.282 1.00 96.44 106 ALA A CA 1
ATOM 792 C C . ALA A 1 106 ? -12.889 -4.704 0.819 1.00 96.44 106 ALA A C 1
ATOM 794 O O . ALA A 1 106 ? -13.588 -4.038 0.065 1.00 96.44 106 ALA A O 1
ATOM 795 N N . ALA A 1 107 ? -11.755 -5.284 0.416 1.00 97.06 107 ALA A N 1
ATOM 796 C CA . ALA A 1 107 ? -11.227 -5.235 -0.950 1.00 97.06 107 ALA A CA 1
ATOM 797 C C . ALA A 1 107 ? -11.620 -6.455 -1.804 1.00 97.06 107 ALA A C 1
ATOM 799 O O . ALA A 1 107 ? -11.073 -6.662 -2.887 1.00 97.06 107 ALA A O 1
ATOM 800 N N . ARG A 1 108 ? -12.525 -7.318 -1.315 1.00 95.94 108 ARG A N 1
ATOM 801 C CA . ARG A 1 108 ? -12.937 -8.525 -2.041 1.00 95.94 108 ARG A CA 1
ATOM 802 C C . ARG A 1 108 ? -13.444 -8.144 -3.433 1.00 95.94 108 ARG A C 1
ATOM 804 O O . ARG A 1 108 ? -14.308 -7.287 -3.568 1.00 95.94 108 ARG A O 1
ATOM 811 N N . GLY A 1 109 ? -12.932 -8.834 -4.449 1.00 95.88 109 GLY A N 1
ATOM 812 C CA . GLY A 1 109 ? -13.293 -8.597 -5.847 1.00 95.88 109 GLY A CA 1
ATOM 813 C C . GLY A 1 109 ? -12.427 -7.560 -6.560 1.00 95.88 109 GLY A C 1
ATOM 814 O O . GLY A 1 109 ? -12.616 -7.369 -7.756 1.00 95.88 109 GLY A O 1
ATOM 815 N N . TRP A 1 110 ? -11.466 -6.920 -5.882 1.00 98.12 110 TRP A N 1
ATOM 816 C CA . TRP A 1 110 ? -10.445 -6.127 -6.570 1.00 98.12 110 TRP A CA 1
ATOM 817 C C . TRP A 1 110 ? -9.606 -7.020 -7.490 1.00 98.12 110 TRP A C 1
ATOM 819 O O . TRP A 1 110 ? -8.983 -7.961 -6.986 1.00 98.12 110 TRP A O 1
ATOM 829 N N . PRO A 1 111 ? -9.494 -6.704 -8.796 1.00 98.38 111 PRO A N 1
ATOM 830 C CA . PRO A 1 111 ? -8.582 -7.416 -9.691 1.00 98.38 111 PRO A CA 1
ATOM 831 C C . PRO A 1 111 ? -7.129 -7.426 -9.195 1.00 98.38 111 PRO A C 1
ATOM 833 O O . PRO A 1 111 ? -6.386 -8.360 -9.495 1.00 98.38 111 PRO A O 1
ATOM 836 N N . ALA A 1 112 ? -6.722 -6.419 -8.414 1.00 97.88 112 ALA A N 1
ATOM 837 C CA . ALA A 1 112 ? -5.392 -6.336 -7.817 1.00 97.88 112 ALA A CA 1
ATOM 838 C C . ALA A 1 112 ? -5.037 -7.568 -6.966 1.00 97.88 112 ALA A C 1
ATOM 840 O O . ALA A 1 112 ? -3.887 -8.004 -6.992 1.00 97.88 112 ALA A O 1
ATOM 841 N N . LEU A 1 113 ? -6.012 -8.159 -6.261 1.00 96.31 113 LEU A N 1
ATOM 842 C CA . LEU A 1 113 ? -5.789 -9.330 -5.403 1.00 96.31 113 LEU A CA 1
ATOM 843 C C . LEU A 1 113 ? -5.353 -10.570 -6.197 1.00 96.31 113 LEU A C 1
ATOM 845 O O . LEU A 1 113 ? -4.614 -11.394 -5.668 1.00 96.31 113 LEU A O 1
ATOM 849 N N . ASP A 1 114 ? -5.764 -10.676 -7.462 1.00 95.81 114 ASP A N 1
ATOM 850 C CA . ASP A 1 114 ? -5.412 -11.798 -8.341 1.00 95.81 114 ASP A CA 1
ATOM 851 C C . ASP A 1 114 ? -4.232 -11.470 -9.264 1.00 95.81 114 ASP A C 1
ATOM 853 O O . ASP A 1 114 ? -3.463 -12.351 -9.652 1.00 95.81 114 ASP A O 1
ATOM 857 N N . LYS A 1 115 ? -4.093 -10.201 -9.660 1.00 96.50 115 LYS A N 1
ATOM 858 C CA . LYS A 1 115 ? -3.086 -9.769 -10.636 1.00 96.50 115 LYS A CA 1
ATOM 859 C C . LYS A 1 115 ? -1.745 -9.446 -9.993 1.00 96.50 115 LYS A C 1
ATOM 861 O O . LYS A 1 115 ? -0.714 -9.852 -10.521 1.00 96.50 115 LYS A O 1
ATOM 866 N N . TRP A 1 116 ? -1.743 -8.712 -8.880 1.00 96.81 116 TRP A N 1
ATOM 867 C CA . TRP A 1 116 ? -0.515 -8.133 -8.321 1.00 96.81 116 TRP A CA 1
ATOM 868 C C . TRP A 1 116 ? 0.304 -9.135 -7.510 1.00 96.81 116 TRP A C 1
ATOM 870 O O . TRP A 1 116 ? 1.464 -8.865 -7.207 1.00 96.81 116 TRP A O 1
ATOM 880 N N . VAL A 1 117 ? -0.272 -10.299 -7.183 1.00 94.06 117 VAL A N 1
ATOM 881 C CA . VAL A 1 117 ? 0.484 -11.416 -6.599 1.00 94.06 117 VAL A CA 1
ATOM 882 C C . VAL A 1 117 ? 1.583 -11.899 -7.539 1.00 94.06 117 VAL A C 1
ATOM 884 O O . VAL A 1 117 ? 2.609 -12.349 -7.052 1.00 94.06 117 VAL A O 1
ATOM 887 N N . ASP A 1 118 ? 1.413 -11.775 -8.860 1.00 95.06 118 ASP A N 1
ATOM 888 C CA . ASP A 1 118 ? 2.504 -11.941 -9.819 1.00 95.06 118 ASP A CA 1
ATOM 889 C C . ASP A 1 118 ? 3.240 -10.609 -9.988 1.00 95.06 118 ASP A C 1
ATOM 891 O O . ASP A 1 118 ? 2.751 -9.700 -10.656 1.00 95.06 118 ASP A O 1
ATOM 895 N N . VAL A 1 119 ? 4.442 -10.499 -9.427 1.00 94.25 119 VAL A N 1
ATOM 896 C CA . VAL A 1 119 ? 5.237 -9.257 -9.441 1.00 94.25 119 VAL A CA 1
ATOM 897 C C . VAL A 1 119 ? 5.541 -8.792 -10.867 1.00 94.25 119 VAL A C 1
ATOM 899 O O . VAL A 1 119 ? 5.620 -7.590 -11.131 1.00 94.25 119 VAL A O 1
ATOM 902 N N . ARG A 1 120 ? 5.637 -9.716 -11.831 1.00 95.12 120 ARG A N 1
ATOM 903 C CA . ARG A 1 120 ? 5.857 -9.357 -13.240 1.00 95.12 120 ARG A CA 1
ATOM 904 C C . ARG A 1 120 ? 4.644 -8.686 -13.885 1.00 95.12 120 ARG A C 1
ATOM 906 O O . ARG A 1 120 ? 4.771 -8.106 -14.963 1.00 95.12 120 ARG A O 1
ATOM 913 N N . TYR A 1 121 ? 3.480 -8.694 -13.233 1.00 96.06 121 TYR A N 1
ATOM 914 C CA . TYR A 1 121 ? 2.326 -7.912 -13.672 1.00 96.06 121 TYR A CA 1
ATOM 915 C C . TYR A 1 121 ? 2.664 -6.428 -13.816 1.00 96.06 121 TYR A C 1
ATOM 917 O O . TYR A 1 121 ? 2.272 -5.825 -14.812 1.00 96.06 121 TYR A O 1
ATOM 925 N N . PHE A 1 122 ? 3.444 -5.855 -12.897 1.00 96.12 122 PHE A N 1
ATOM 926 C CA . PHE A 1 122 ? 3.823 -4.443 -12.968 1.00 96.12 122 PHE A CA 1
ATOM 927 C C . PHE A 1 122 ? 4.671 -4.125 -14.208 1.00 96.12 122 PHE A C 1
ATOM 929 O O . PHE A 1 122 ? 4.488 -3.067 -14.811 1.00 96.12 122 PHE A O 1
ATOM 936 N N . VAL A 1 123 ? 5.527 -5.057 -14.648 1.00 95.25 123 VAL A N 1
ATOM 937 C CA . VAL A 1 123 ? 6.297 -4.925 -15.899 1.00 95.25 123 VAL A CA 1
ATOM 938 C C . VAL A 1 123 ? 5.355 -4.910 -17.100 1.00 95.25 123 VAL A C 1
ATOM 940 O O . VAL A 1 123 ? 5.411 -3.995 -17.919 1.00 95.25 123 VAL A O 1
ATOM 943 N N . ARG A 1 124 ? 4.428 -5.872 -17.167 1.00 93.06 124 ARG A N 1
ATOM 944 C CA . ARG A 1 124 ? 3.465 -5.977 -18.277 1.00 93.06 124 ARG A CA 1
ATOM 945 C C . ARG A 1 124 ? 2.491 -4.799 -18.328 1.00 93.06 124 ARG A C 1
ATOM 947 O O . ARG A 1 124 ? 2.143 -4.341 -19.409 1.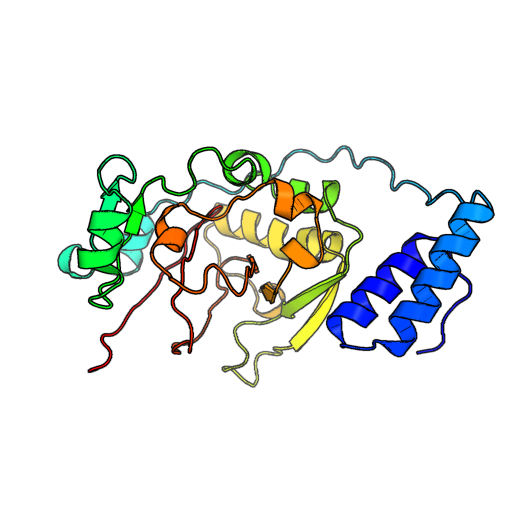00 93.06 124 ARG A O 1
ATOM 954 N N . ALA A 1 125 ? 2.044 -4.315 -17.171 1.00 93.25 125 ALA A N 1
ATOM 955 C CA . ALA A 1 125 ? 1.065 -3.236 -17.078 1.00 93.25 125 ALA A CA 1
ATOM 956 C C . ALA A 1 125 ? 1.691 -1.850 -17.290 1.00 93.25 125 ALA A C 1
ATOM 958 O O . ALA A 1 125 ? 1.059 -0.971 -17.875 1.00 93.25 125 ALA A O 1
ATOM 959 N N . CYS A 1 126 ? 2.906 -1.628 -16.780 1.00 94.00 126 CYS A N 1
ATOM 960 C CA . CYS A 1 126 ? 3.498 -0.291 -16.716 1.00 94.00 126 CYS A CA 1
ATOM 961 C C . CYS A 1 126 ? 5.032 -0.271 -16.621 1.00 94.00 126 CYS A C 1
ATOM 963 O O . CYS A 1 126 ? 5.594 0.697 -16.121 1.00 94.00 126 CYS A O 1
ATOM 965 N N . GLY A 1 127 ? 5.728 -1.296 -17.123 1.00 93.50 127 GLY A N 1
ATOM 966 C CA . GLY A 1 127 ? 7.181 -1.456 -16.983 1.00 93.50 127 GLY A CA 1
ATOM 967 C C . GLY A 1 127 ? 8.026 -0.290 -17.506 1.00 93.50 127 GLY A C 1
ATOM 968 O O . GLY A 1 127 ? 9.135 -0.085 -17.023 1.00 93.50 127 GLY A O 1
ATOM 969 N N . HIS A 1 128 ? 7.513 0.477 -18.467 1.00 89.06 128 HIS A N 1
ATOM 970 C CA . HIS A 1 128 ? 8.178 1.646 -19.050 1.00 89.06 128 HIS A CA 1
ATOM 971 C C . HIS A 1 128 ? 7.967 2.944 -18.252 1.00 89.06 128 HIS A C 1
ATOM 973 O O . HIS A 1 128 ? 8.632 3.932 -18.537 1.00 89.06 128 HIS A O 1
ATOM 979 N N . ARG A 1 129 ? 7.045 2.964 -17.280 1.00 91.94 129 ARG A N 1
ATOM 980 C CA . ARG A 1 129 ? 6.711 4.171 -16.511 1.00 91.94 129 ARG A CA 1
ATOM 981 C C . ARG A 1 129 ? 7.773 4.453 -15.459 1.00 91.94 129 ARG A C 1
ATOM 983 O O . ARG A 1 129 ? 8.219 3.518 -14.789 1.00 91.94 129 ARG A O 1
ATOM 990 N N . ILE A 1 130 ? 8.144 5.718 -15.289 1.00 93.00 130 ILE A N 1
ATOM 991 C CA . ILE A 1 130 ? 9.058 6.145 -14.224 1.00 93.00 130 ILE A CA 1
ATOM 992 C C . ILE A 1 130 ? 8.272 6.259 -12.918 1.00 93.00 130 ILE A C 1
ATOM 994 O O . ILE A 1 130 ? 7.186 6.822 -12.881 1.00 93.00 130 ILE A O 1
ATOM 998 N N . ILE A 1 131 ? 8.801 5.722 -11.827 1.00 94.62 131 ILE A N 1
ATOM 999 C CA . ILE A 1 131 ? 8.215 5.847 -10.490 1.00 94.62 131 ILE A CA 1
ATOM 1000 C C . ILE A 1 131 ? 9.248 6.410 -9.512 1.00 94.62 131 ILE A C 1
ATOM 1002 O O . ILE A 1 131 ? 10.442 6.142 -9.681 1.00 94.62 131 ILE A O 1
ATOM 1006 N N . PRO A 1 132 ? 8.818 7.172 -8.491 1.00 95.12 132 PRO A N 1
ATOM 1007 C CA . PRO A 1 132 ? 9.705 7.605 -7.428 1.00 95.12 132 PRO A CA 1
ATOM 1008 C C . PRO A 1 132 ? 9.934 6.436 -6.469 1.00 95.12 132 PRO A C 1
ATOM 1010 O O . PRO A 1 132 ? 8.988 5.762 -6.051 1.00 95.12 132 PRO A O 1
ATOM 1013 N N . VAL A 1 133 ? 11.194 6.183 -6.135 1.00 95.75 133 VAL A N 1
ATOM 1014 C CA . VAL A 1 133 ? 11.608 5.101 -5.244 1.00 95.75 133 VAL A CA 1
ATOM 1015 C C . VAL A 1 133 ? 12.617 5.638 -4.241 1.00 95.75 133 VAL A C 1
ATOM 1017 O O . VAL A 1 133 ? 13.675 6.152 -4.609 1.00 95.75 133 VAL A O 1
ATOM 1020 N N . GLU A 1 134 ? 12.311 5.458 -2.964 1.00 94.94 134 GLU A N 1
ATOM 1021 C CA . GLU A 1 134 ? 13.280 5.551 -1.884 1.00 94.94 134 GLU A CA 1
ATOM 1022 C C . GLU A 1 134 ? 14.117 4.270 -1.852 1.00 94.94 134 GLU A C 1
ATOM 1024 O O . GLU A 1 134 ? 13.574 3.167 -1.783 1.00 94.94 134 GLU A O 1
ATOM 1029 N N . ILE A 1 135 ? 15.438 4.392 -1.892 1.00 93.31 135 ILE A N 1
ATOM 1030 C CA . ILE A 1 135 ? 16.370 3.264 -1.841 1.00 93.31 135 ILE A CA 1
ATOM 1031 C C . ILE A 1 135 ? 17.155 3.363 -0.542 1.00 93.31 135 ILE A C 1
ATOM 1033 O O . ILE A 1 135 ? 17.738 4.409 -0.270 1.00 93.31 135 ILE A O 1
ATOM 1037 N N . GLY A 1 136 ? 17.209 2.284 0.240 1.00 89.62 136 GLY A N 1
ATOM 1038 C CA . GLY A 1 136 ? 17.863 2.253 1.552 1.00 89.62 136 GLY A CA 1
ATOM 1039 C C . GLY A 1 136 ? 16.910 1.906 2.700 1.00 89.62 136 GLY A C 1
ATOM 1040 O O . GLY A 1 136 ? 15.709 1.741 2.515 1.00 89.62 136 GLY A O 1
ATOM 1041 N N . ARG A 1 137 ? 17.445 1.792 3.925 1.00 82.50 137 ARG A N 1
ATOM 1042 C CA . ARG A 1 137 ? 16.669 1.338 5.099 1.00 82.50 137 ARG A CA 1
ATOM 1043 C C . ARG A 1 137 ? 15.627 2.342 5.601 1.00 82.50 137 ARG A C 1
ATOM 1045 O O . ARG A 1 137 ? 14.580 1.913 6.067 1.00 82.50 137 ARG A O 1
ATOM 1052 N N . SER A 1 138 ? 15.931 3.639 5.600 1.00 70.81 138 SER A N 1
ATOM 1053 C CA . SER A 1 138 ? 15.006 4.729 5.950 1.00 70.81 138 SER A CA 1
ATOM 1054 C C . SER A 1 138 ? 15.738 6.068 5.862 1.00 70.81 138 SER A C 1
ATOM 1056 O O . SER A 1 138 ? 16.910 6.137 6.241 1.00 70.81 138 SER A O 1
ATOM 1058 N N . ALA A 1 139 ? 15.027 7.134 5.492 1.00 60.12 139 ALA A N 1
ATOM 1059 C CA . ALA A 1 139 ? 15.520 8.509 5.574 1.00 60.12 139 ALA A CA 1
ATOM 1060 C C . ALA A 1 139 ? 15.953 8.918 7.000 1.00 60.12 139 ALA A C 1
ATOM 1062 O O . ALA A 1 139 ? 16.839 9.753 7.165 1.00 60.12 139 ALA A O 1
ATOM 1063 N N . LEU A 1 140 ? 15.379 8.303 8.047 1.00 59.16 140 LEU A N 1
ATOM 1064 C CA . LEU A 1 140 ? 15.740 8.590 9.444 1.00 59.16 140 LEU A CA 1
ATOM 1065 C C . LEU A 1 140 ? 17.077 7.978 9.878 1.00 59.16 140 LEU A C 1
ATOM 1067 O O . LEU A 1 140 ? 17.610 8.347 10.924 1.00 59.16 140 LEU A O 1
ATOM 1071 N N . LYS A 1 141 ? 17.631 7.046 9.097 1.00 58.34 141 LYS A N 1
ATOM 1072 C CA . LYS A 1 141 ? 18.967 6.478 9.322 1.00 58.34 141 LYS A CA 1
ATOM 1073 C C . LYS A 1 141 ? 19.964 7.137 8.372 1.00 58.34 141 LYS A C 1
ATOM 1075 O O . LYS A 1 141 ? 20.554 6.488 7.508 1.00 58.34 141 LYS A O 1
ATOM 1080 N N . ALA A 1 142 ? 20.113 8.455 8.517 1.00 45.88 142 ALA A N 1
ATOM 1081 C CA . ALA A 1 142 ? 21.089 9.239 7.771 1.00 45.88 142 ALA A CA 1
ATOM 1082 C C . ALA A 1 142 ? 22.498 8.652 7.993 1.00 45.88 142 ALA A C 1
ATOM 1084 O O . ALA A 1 142 ? 23.014 8.669 9.108 1.00 45.88 142 ALA A O 1
ATOM 1085 N N . GLY A 1 143 ? 23.084 8.077 6.940 1.00 57.28 143 GLY A N 1
ATOM 1086 C CA . GLY A 1 143 ? 24.368 7.363 6.991 1.00 57.28 143 GLY A CA 1
ATOM 1087 C C . GLY A 1 143 ? 24.385 6.038 6.222 1.00 57.28 143 GLY A C 1
ATOM 1088 O O . GLY A 1 143 ? 25.440 5.638 5.739 1.00 57.28 143 GLY A O 1
ATOM 1089 N N . ASP A 1 144 ? 23.223 5.411 6.005 1.00 63.09 144 ASP A N 1
ATOM 1090 C CA . ASP A 1 144 ? 23.117 4.084 5.366 1.00 63.09 144 ASP A CA 1
ATOM 1091 C C . ASP A 1 144 ? 23.008 4.133 3.823 1.00 63.09 144 ASP A C 1
ATOM 1093 O O . ASP A 1 144 ? 22.625 3.149 3.187 1.00 63.09 144 ASP A O 1
ATOM 1097 N N . GLY A 1 145 ? 23.318 5.278 3.201 1.00 72.88 145 GLY A N 1
ATOM 1098 C CA . GLY A 1 145 ? 23.222 5.453 1.746 1.00 72.88 145 GLY A CA 1
ATOM 1099 C C . GLY A 1 145 ? 21.790 5.584 1.214 1.00 72.88 145 GLY A C 1
ATOM 1100 O O . GLY A 1 145 ? 21.548 5.244 0.056 1.00 72.88 145 GLY A O 1
ATOM 1101 N N . TRP A 1 146 ? 20.848 6.057 2.044 1.00 86.88 146 TRP A N 1
ATOM 1102 C CA . TRP A 1 146 ? 19.479 6.340 1.603 1.00 86.88 146 TRP A CA 1
ATOM 1103 C C . TRP A 1 146 ? 19.454 7.432 0.526 1.00 86.88 146 TRP A C 1
ATOM 1105 O O . TRP A 1 146 ? 20.175 8.428 0.636 1.00 86.88 146 TRP A O 1
ATOM 1115 N N . ARG A 1 147 ? 18.624 7.248 -0.504 1.00 88.81 147 ARG A N 1
ATOM 1116 C CA . ARG A 1 147 ? 18.401 8.234 -1.570 1.00 88.81 147 ARG A CA 1
ATOM 1117 C C . ARG A 1 147 ? 17.037 8.062 -2.223 1.00 88.81 147 ARG A C 1
ATOM 1119 O O . ARG A 1 147 ? 16.519 6.951 -2.287 1.00 88.81 147 ARG A O 1
ATOM 1126 N N . GLU A 1 148 ? 16.540 9.132 -2.823 1.00 89.88 148 GLU A N 1
ATOM 1127 C CA . GLU A 1 148 ? 15.418 9.076 -3.757 1.00 89.88 148 GLU A CA 1
ATOM 1128 C C . GLU A 1 148 ? 15.929 8.940 -5.190 1.00 89.88 148 GLU A C 1
ATOM 1130 O O . GLU A 1 148 ? 16.982 9.473 -5.561 1.00 89.88 148 GLU A O 1
ATOM 1135 N N . ALA A 1 149 ? 15.188 8.201 -6.006 1.00 90.62 149 ALA A N 1
ATOM 1136 C CA . ALA A 1 149 ? 15.448 8.081 -7.428 1.00 90.62 149 ALA A CA 1
ATOM 1137 C C . ALA A 1 149 ? 14.148 7.886 -8.203 1.00 90.62 149 ALA A C 1
ATOM 1139 O O . ALA A 1 149 ? 13.279 7.127 -7.783 1.00 90.62 149 ALA A O 1
ATOM 1140 N N . GLY A 1 150 ? 14.054 8.509 -9.376 1.00 92.19 150 GLY A N 1
ATOM 1141 C CA . GLY A 1 150 ? 13.139 8.040 -10.411 1.00 92.19 150 GLY A CA 1
ATOM 1142 C C . GLY A 1 150 ? 13.774 6.867 -11.152 1.00 92.19 150 GLY A C 1
ATOM 1143 O O . GLY A 1 150 ? 14.936 6.948 -11.553 1.00 92.19 150 GLY A O 1
ATOM 1144 N N . MET A 1 151 ? 13.036 5.774 -11.325 1.00 94.25 151 MET A N 1
ATOM 1145 C CA . MET A 1 151 ? 13.454 4.647 -12.166 1.00 94.25 151 MET A CA 1
ATOM 1146 C C . MET A 1 151 ? 12.259 4.026 -12.875 1.00 94.25 151 MET A C 1
ATOM 1148 O O . MET A 1 151 ? 11.122 4.189 -12.428 1.00 94.25 151 MET A O 1
ATOM 1152 N N . ARG A 1 152 ? 12.501 3.287 -13.961 1.00 95.25 152 ARG A N 1
ATOM 1153 C CA . ARG A 1 152 ? 11.424 2.560 -14.634 1.00 95.25 152 ARG A CA 1
ATOM 1154 C C . ARG A 1 152 ? 10.873 1.482 -13.706 1.00 95.25 152 ARG A C 1
ATOM 1156 O O . ARG A 1 152 ? 11.630 0.808 -13.006 1.00 95.25 152 ARG A O 1
ATOM 1163 N N . MET A 1 153 ? 9.567 1.247 -13.764 1.00 96.75 153 MET A N 1
ATOM 1164 C CA . MET A 1 153 ? 8.919 0.159 -13.029 1.00 96.75 153 MET A CA 1
ATOM 1165 C C . MET A 1 153 ? 9.586 -1.197 -13.312 1.00 96.75 153 MET A C 1
ATOM 1167 O O . MET A 1 153 ? 9.744 -1.998 -12.394 1.00 96.75 153 MET A O 1
ATOM 1171 N N . ARG A 1 154 ? 10.032 -1.459 -14.552 1.00 96.19 154 ARG A N 1
ATOM 1172 C CA . ARG A 1 154 ? 10.765 -2.696 -14.881 1.00 96.19 154 ARG A CA 1
ATOM 1173 C C . ARG A 1 154 ? 12.080 -2.834 -14.115 1.00 96.19 154 ARG A C 1
ATOM 1175 O O . ARG A 1 154 ? 12.385 -3.920 -13.634 1.00 96.19 154 ARG A O 1
ATOM 1182 N N . ASP A 1 155 ? 12.812 -1.734 -13.952 1.00 96.50 155 ASP A N 1
ATOM 1183 C CA . ASP A 1 155 ? 14.101 -1.725 -13.261 1.00 96.50 155 ASP A CA 1
ATOM 1184 C C . ASP A 1 155 ? 13.880 -1.915 -11.760 1.00 96.50 155 ASP A C 1
ATOM 1186 O O . ASP A 1 155 ? 14.610 -2.660 -11.107 1.00 96.50 155 ASP A O 1
ATOM 1190 N N . PHE A 1 156 ? 12.809 -1.321 -11.226 1.00 97.62 156 PHE A N 1
ATOM 1191 C CA . PHE A 1 156 ? 12.388 -1.542 -9.849 1.00 97.62 156 PHE A CA 1
ATOM 1192 C C . PHE A 1 156 ? 11.993 -3.003 -9.593 1.00 97.62 156 PHE A C 1
ATOM 1194 O O . PHE A 1 156 ? 12.426 -3.612 -8.611 1.00 97.62 156 PHE A O 1
ATOM 1201 N N . VAL A 1 157 ? 11.220 -3.605 -10.500 1.00 97.19 1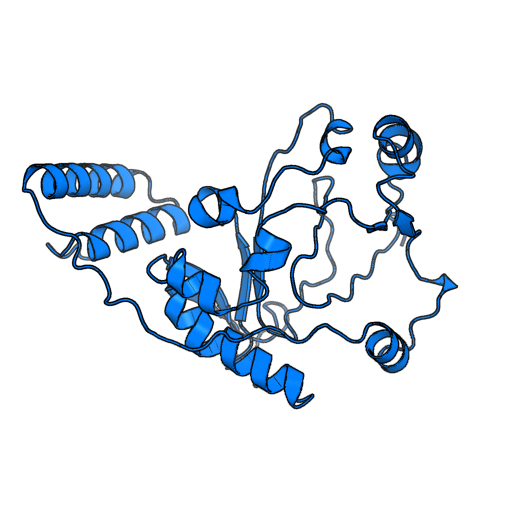57 VAL A N 1
ATOM 1202 C CA . VAL A 1 157 ? 10.849 -5.021 -10.414 1.00 97.19 157 VAL A CA 1
ATOM 1203 C C . VAL A 1 157 ? 12.092 -5.914 -10.447 1.00 97.19 157 VAL A C 1
ATOM 1205 O O . VAL A 1 157 ? 12.268 -6.744 -9.552 1.00 97.19 157 VAL A O 1
ATOM 1208 N N . ALA A 1 158 ? 12.966 -5.725 -11.437 1.00 96.00 158 ALA A N 1
ATOM 1209 C CA . ALA A 1 158 ? 14.146 -6.560 -11.640 1.00 96.00 158 ALA A CA 1
ATOM 1210 C C . ALA A 1 158 ? 15.195 -6.398 -10.528 1.00 96.00 158 ALA A C 1
ATOM 1212 O O . ALA A 1 158 ? 15.736 -7.388 -10.035 1.00 96.00 158 ALA A O 1
ATOM 1213 N N . GLY A 1 159 ? 15.476 -5.158 -10.122 1.00 95.25 159 GLY A N 1
ATOM 1214 C CA . GLY A 1 159 ? 16.543 -4.829 -9.176 1.00 95.25 159 GLY A CA 1
ATOM 1215 C C . GLY A 1 159 ? 16.151 -4.931 -7.701 1.00 95.25 159 GLY A C 1
ATOM 1216 O O . GLY A 1 159 ? 17.030 -5.122 -6.861 1.00 95.25 159 GLY A O 1
ATOM 1217 N N . HIS A 1 160 ? 14.857 -4.827 -7.375 1.00 96.62 160 HIS A N 1
ATOM 1218 C CA . HIS A 1 160 ? 14.389 -4.754 -5.986 1.00 96.62 160 HIS A CA 1
ATOM 1219 C C . HIS A 1 160 ? 13.316 -5.797 -5.655 1.00 96.62 160 HIS A C 1
ATOM 1221 O O . HIS A 1 160 ? 13.514 -6.611 -4.749 1.00 96.62 160 HIS A O 1
ATOM 1227 N N . LEU A 1 161 ? 12.192 -5.825 -6.381 1.00 96.62 161 LEU A N 1
ATOM 1228 C CA . LEU A 1 161 ? 11.051 -6.669 -5.993 1.00 96.62 161 LEU A CA 1
ATOM 1229 C C . LEU A 1 161 ? 11.311 -8.170 -6.200 1.00 96.62 161 LEU A C 1
ATOM 1231 O O . LEU A 1 161 ? 11.018 -8.962 -5.303 1.00 96.62 161 LEU A O 1
ATOM 1235 N N . LEU A 1 162 ? 11.898 -8.579 -7.330 1.00 95.19 162 LEU A N 1
ATOM 1236 C CA . LEU A 1 162 ? 12.242 -9.987 -7.574 1.00 95.19 162 LEU A CA 1
ATOM 1237 C C . LEU A 1 162 ? 13.296 -10.511 -6.575 1.00 95.19 162 LEU A C 1
ATOM 1239 O O . LEU A 1 162 ? 13.052 -11.554 -5.959 1.00 95.19 162 LEU A O 1
ATOM 1243 N N . PRO A 1 163 ? 14.415 -9.798 -6.314 1.00 94.94 163 PRO A N 1
ATOM 1244 C CA . PRO A 1 163 ? 15.337 -10.162 -5.238 1.00 94.94 163 PRO A CA 1
ATOM 1245 C C . PRO A 1 163 ? 14.674 -10.232 -3.860 1.00 94.94 163 PRO A C 1
ATOM 1247 O O . PRO A 1 163 ? 15.004 -11.123 -3.075 1.00 94.94 163 PRO A O 1
ATOM 1250 N N . SER A 1 164 ? 13.726 -9.333 -3.573 1.00 94.88 164 SER A N 1
ATOM 1251 C CA . SER A 1 164 ? 12.947 -9.366 -2.333 1.00 94.88 164 SER A CA 1
ATOM 1252 C C . SER A 1 164 ? 12.123 -10.643 -2.212 1.00 94.88 164 SER A C 1
ATOM 1254 O O . SER A 1 164 ? 12.195 -11.290 -1.174 1.00 94.88 164 SER A O 1
ATOM 1256 N N . CYS A 1 165 ? 11.414 -11.056 -3.265 1.00 93.38 165 CYS A N 1
ATOM 1257 C CA . CYS A 1 165 ? 10.627 -12.294 -3.246 1.00 93.38 165 CYS A CA 1
ATOM 1258 C C . CYS A 1 165 ? 11.510 -13.524 -3.000 1.00 93.38 165 CYS A C 1
ATOM 1260 O O . CYS A 1 165 ? 11.162 -14.408 -2.217 1.00 93.38 165 CYS A O 1
ATOM 1262 N N . ALA A 1 166 ? 12.689 -13.568 -3.628 1.00 92.62 166 ALA A N 1
ATOM 1263 C CA . ALA A 1 166 ? 13.663 -14.625 -3.378 1.00 92.62 166 ALA A CA 1
ATOM 1264 C C . ALA A 1 166 ? 14.193 -14.595 -1.931 1.00 92.62 166 ALA A C 1
ATOM 1266 O O . ALA A 1 166 ? 14.438 -15.645 -1.338 1.00 92.62 166 ALA A O 1
ATOM 1267 N N . ALA A 1 167 ? 14.373 -13.405 -1.350 1.00 92.44 167 ALA A N 1
ATOM 1268 C CA . ALA A 1 167 ? 14.770 -13.249 0.046 1.00 92.44 167 ALA A CA 1
ATOM 1269 C C . ALA A 1 167 ? 13.654 -13.635 1.030 1.00 92.44 167 ALA A C 1
ATOM 1271 O O . ALA A 1 167 ? 13.961 -14.217 2.068 1.00 92.44 167 ALA A O 1
ATOM 1272 N N . ASP A 1 168 ? 12.388 -13.377 0.686 1.00 89.50 168 ASP A N 1
ATOM 1273 C CA . ASP A 1 168 ? 11.216 -13.833 1.439 1.00 89.50 168 ASP A CA 1
ATOM 1274 C C . ASP A 1 168 ? 11.158 -15.361 1.506 1.00 89.50 168 ASP A C 1
ATOM 1276 O O . ASP A 1 168 ? 11.047 -15.920 2.595 1.00 89.50 168 ASP A O 1
ATOM 1280 N N . LEU A 1 169 ? 11.317 -16.038 0.364 1.00 88.44 169 LEU A N 1
ATOM 1281 C CA . LEU A 1 169 ? 11.342 -17.505 0.287 1.00 88.44 169 LEU A CA 1
ATOM 1282 C C . LEU A 1 169 ? 12.498 -18.132 1.077 1.00 88.44 169 LEU A C 1
ATOM 1284 O O . LEU A 1 169 ? 12.352 -19.219 1.629 1.00 88.44 169 LEU A O 1
ATOM 1288 N N . ALA A 1 170 ? 13.647 -17.458 1.112 1.00 91.50 170 ALA A N 1
ATOM 1289 C CA . ALA A 1 170 ? 14.833 -17.914 1.829 1.00 91.50 170 ALA A CA 1
ATOM 1290 C C . ALA A 1 170 ? 14.891 -17.438 3.295 1.00 91.50 170 ALA A C 1
ATOM 1292 O O . ALA A 1 170 ? 15.899 -17.683 3.953 1.00 91.50 170 ALA A O 1
ATOM 1293 N N . ASP A 1 171 ? 13.865 -16.719 3.769 1.00 88.38 171 ASP A N 1
ATOM 1294 C CA . ASP A 1 171 ? 13.812 -16.023 5.062 1.00 88.38 171 ASP A CA 1
ATOM 1295 C C . ASP A 1 171 ? 15.127 -15.321 5.447 1.00 88.38 171 ASP A C 1
ATOM 1297 O O . ASP A 1 171 ? 15.702 -15.520 6.519 1.00 88.38 171 ASP A O 1
ATOM 1301 N N . ARG A 1 172 ? 15.643 -14.494 4.532 1.00 90.75 172 ARG A N 1
ATOM 1302 C CA . ARG A 1 172 ? 16.904 -13.764 4.723 1.00 90.75 172 ARG A CA 1
ATOM 1303 C C . ARG A 1 172 ? 16.707 -12.252 4.617 1.00 90.75 172 ARG A C 1
ATOM 1305 O O . ARG A 1 172 ? 15.817 -11.798 3.894 1.00 90.75 172 ARG A O 1
ATOM 1312 N N . PRO A 1 173 ? 17.535 -11.450 5.305 1.00 90.19 173 PRO A N 1
ATOM 1313 C CA . PRO A 1 173 ? 17.458 -10.003 5.195 1.00 90.19 173 PRO A CA 1
ATOM 1314 C C . PRO A 1 173 ? 17.946 -9.512 3.831 1.00 90.19 173 PRO A C 1
ATOM 1316 O O . PRO A 1 173 ? 18.726 -10.186 3.148 1.00 90.19 173 PRO A O 1
ATOM 1319 N N . LEU A 1 174 ? 17.527 -8.302 3.464 1.00 90.38 174 LEU A N 1
ATOM 1320 C CA . LEU A 1 174 ? 18.052 -7.618 2.287 1.00 90.38 174 LEU A CA 1
ATOM 1321 C C . LEU A 1 174 ? 19.275 -6.754 2.646 1.00 90.38 174 LEU A C 1
ATOM 1323 O O . LEU A 1 174 ? 19.323 -6.141 3.723 1.00 90.38 174 LEU A O 1
ATOM 1327 N N . PRO A 1 175 ? 20.265 -6.647 1.739 1.00 90.56 175 PRO A N 1
ATOM 1328 C CA . PRO A 1 175 ? 21.248 -5.572 1.791 1.00 90.56 175 PRO A CA 1
ATOM 1329 C C . PRO A 1 175 ? 20.548 -4.208 1.755 1.00 90.56 175 PRO A C 1
ATOM 1331 O O . PRO A 1 175 ? 19.548 -4.045 1.059 1.00 90.56 175 PRO A O 1
ATOM 1334 N N . ALA A 1 176 ? 21.089 -3.208 2.459 1.00 86.50 176 ALA A N 1
ATOM 1335 C CA . ALA A 1 176 ? 20.445 -1.895 2.579 1.00 86.50 176 ALA A CA 1
ATOM 1336 C C . ALA A 1 176 ? 20.135 -1.255 1.212 1.00 86.50 176 ALA A C 1
ATOM 1338 O O . ALA A 1 176 ? 19.020 -0.796 1.000 1.00 86.50 176 ALA A O 1
ATOM 1339 N N . GLY A 1 177 ? 21.077 -1.302 0.263 1.00 88.06 177 GLY A N 1
ATOM 1340 C CA . GLY A 1 177 ? 20.894 -0.752 -1.087 1.00 88.06 177 GLY A CA 1
ATOM 1341 C C . GLY A 1 177 ? 19.911 -1.520 -1.981 1.00 88.06 177 GLY A C 1
ATOM 1342 O O . GLY A 1 177 ? 19.567 -1.033 -3.052 1.00 88.06 177 GLY A O 1
ATOM 1343 N N . SER A 1 178 ? 19.457 -2.704 -1.559 1.00 92.00 178 SER A N 1
ATOM 1344 C CA . SER A 1 178 ? 18.424 -3.481 -2.257 1.00 92.00 178 SER A CA 1
ATOM 1345 C C . SER A 1 178 ? 17.022 -3.201 -1.720 1.00 92.00 178 SER A C 1
ATOM 1347 O O . SER A 1 178 ? 16.048 -3.577 -2.369 1.00 92.00 178 SER A O 1
ATOM 1349 N N . ILE A 1 179 ? 16.897 -2.535 -0.568 1.00 94.88 179 ILE A N 1
ATOM 1350 C CA . ILE A 1 179 ? 15.600 -2.104 -0.046 1.00 94.88 179 ILE A CA 1
ATOM 1351 C C . ILE A 1 179 ? 15.126 -0.939 -0.899 1.00 94.88 179 ILE A C 1
ATOM 1353 O O . ILE A 1 179 ? 15.850 0.043 -1.065 1.00 94.88 179 ILE A O 1
ATOM 1357 N N . GLY A 1 180 ? 13.931 -1.078 -1.454 1.00 96.06 180 GLY A N 1
ATOM 1358 C CA . GLY A 1 180 ? 13.341 -0.090 -2.340 1.00 96.06 180 GLY A CA 1
ATOM 1359 C C . GLY A 1 180 ? 11.870 0.112 -2.013 1.00 96.06 180 GLY A C 1
ATOM 1360 O O . GLY A 1 180 ? 11.143 -0.863 -1.795 1.00 96.06 180 GLY A O 1
ATOM 1361 N N . TYR A 1 181 ? 11.438 1.368 -1.962 1.00 96.94 181 TYR A N 1
ATOM 1362 C CA . TYR A 1 181 ? 10.099 1.741 -1.535 1.00 96.94 181 TYR A CA 1
ATOM 1363 C C . TYR A 1 181 ? 9.536 2.888 -2.378 1.00 96.94 181 TYR A C 1
ATOM 1365 O O . TYR A 1 181 ? 9.960 4.033 -2.262 1.00 96.94 181 TYR A O 1
ATOM 1373 N N . CYS A 1 182 ? 8.547 2.589 -3.219 1.00 96.31 182 CYS A N 1
ATOM 1374 C CA . CYS A 1 182 ? 7.658 3.600 -3.779 1.00 96.31 182 CYS A CA 1
ATOM 1375 C C . CYS A 1 182 ? 6.611 3.925 -2.709 1.00 96.31 182 CYS A C 1
ATOM 1377 O O . CYS A 1 182 ? 5.616 3.207 -2.558 1.00 96.31 182 CYS A O 1
ATOM 1379 N N . ALA A 1 183 ? 6.903 4.940 -1.897 1.00 93.06 183 ALA A N 1
ATOM 1380 C CA . ALA A 1 183 ? 6.098 5.332 -0.751 1.00 93.06 183 ALA A CA 1
ATOM 1381 C C . ALA A 1 183 ? 5.216 6.539 -1.082 1.00 93.06 183 ALA A C 1
ATOM 1383 O O . ALA A 1 183 ? 5.670 7.488 -1.712 1.00 93.06 183 ALA A O 1
ATOM 1384 N N . GLN A 1 184 ? 3.958 6.502 -0.626 1.00 90.19 184 GLN A N 1
ATOM 1385 C CA . GLN A 1 184 ? 3.040 7.648 -0.635 1.00 90.19 184 GLN A CA 1
ATOM 1386 C C . GLN A 1 184 ? 2.868 8.319 -2.015 1.00 90.19 184 GLN A C 1
ATOM 1388 O O . GLN A 1 184 ? 2.573 9.507 -2.109 1.00 90.19 184 GLN A O 1
ATOM 1393 N N . HIS A 1 185 ? 3.015 7.553 -3.099 1.00 92.38 185 HIS A N 1
ATOM 1394 C CA . HIS A 1 185 ? 2.897 8.082 -4.458 1.00 92.38 185 HIS A CA 1
ATOM 1395 C C . HIS A 1 185 ? 1.472 7.934 -4.986 1.00 92.38 185 HIS A C 1
ATOM 1397 O O . HIS A 1 185 ? 0.874 6.864 -4.841 1.00 92.38 185 HIS A O 1
ATOM 1403 N N . GLN A 1 186 ? 0.957 8.944 -5.692 1.00 92.06 186 GLN A N 1
ATOM 1404 C CA . GLN A 1 186 ? -0.339 8.906 -6.392 1.00 92.06 186 GLN A CA 1
ATOM 1405 C C . GLN A 1 186 ? -0.258 8.063 -7.678 1.00 92.06 186 GLN A C 1
ATOM 1407 O O . GLN A 1 186 ? -0.599 8.486 -8.786 1.00 92.06 186 GLN A O 1
ATOM 1412 N N . LEU A 1 187 ? 0.224 6.825 -7.543 1.00 92.25 187 LEU A N 1
ATOM 1413 C CA . LEU A 1 187 ? 0.537 5.929 -8.652 1.00 92.25 187 LEU A CA 1
ATOM 1414 C C . LEU A 1 187 ? -0.689 5.625 -9.523 1.00 92.25 187 LEU A C 1
ATOM 1416 O O . LEU A 1 187 ? -0.540 5.374 -10.711 1.00 92.25 187 LEU A O 1
ATOM 1420 N N . PHE A 1 188 ? -1.898 5.679 -8.964 1.00 93.19 188 PHE A N 1
ATOM 1421 C CA . PHE A 1 188 ? -3.146 5.429 -9.694 1.00 93.19 188 PHE A CA 1
ATOM 1422 C C . PHE A 1 188 ? -3.569 6.600 -10.590 1.00 93.19 188 PHE A C 1
ATOM 1424 O O . PHE A 1 188 ? -4.220 6.402 -11.620 1.00 93.19 188 PHE A O 1
ATOM 1431 N N . GLU A 1 189 ? -3.172 7.823 -10.241 1.00 88.44 189 GLU A N 1
ATOM 1432 C CA . GLU A 1 189 ? -3.305 8.971 -11.140 1.00 88.44 189 GLU A CA 1
ATOM 1433 C C . GLU A 1 189 ? -2.258 8.900 -12.248 1.00 88.44 189 GLU A C 1
ATOM 1435 O O . GLU A 1 189 ? -2.566 9.139 -13.417 1.00 88.44 189 GLU A O 1
ATOM 1440 N N . HIS A 1 190 ? -1.050 8.469 -11.879 1.00 85.94 190 HIS A N 1
ATOM 1441 C CA . HIS A 1 190 ? 0.073 8.327 -12.790 1.00 85.94 190 HIS A CA 1
ATOM 1442 C C . HIS A 1 190 ? -0.131 7.194 -13.819 1.00 85.94 190 HIS A C 1
ATOM 1444 O O . HIS A 1 190 ? 0.133 7.355 -15.015 1.00 85.94 190 HIS A O 1
ATOM 1450 N N . VAL A 1 191 ? -0.631 6.038 -13.376 1.00 89.38 191 VAL A N 1
ATOM 1451 C CA . VAL A 1 191 ? -0.707 4.782 -14.135 1.00 89.38 191 VAL A CA 1
ATOM 1452 C C . VAL A 1 191 ? -2.132 4.224 -14.101 1.00 89.38 191 VAL A C 1
ATOM 1454 O O . VAL A 1 191 ? -2.510 3.429 -13.239 1.00 89.38 191 VAL A O 1
ATOM 1457 N N . ARG A 1 192 ? -2.931 4.591 -15.112 1.00 90.19 192 ARG A N 1
ATOM 1458 C CA . ARG A 1 192 ? -4.350 4.197 -15.222 1.00 90.19 192 ARG A CA 1
ATOM 1459 C C . ARG A 1 192 ? -4.590 2.686 -15.253 1.00 90.19 192 ARG A C 1
ATOM 1461 O O . ARG A 1 192 ? -5.615 2.239 -14.751 1.00 90.19 192 ARG A O 1
ATOM 1468 N N . ALA A 1 193 ? -3.653 1.905 -15.795 1.00 92.38 193 ALA A N 1
ATOM 1469 C CA . ALA A 1 193 ? -3.753 0.444 -15.806 1.00 92.38 193 ALA A CA 1
ATOM 1470 C C . ALA A 1 193 ? -3.850 -0.143 -14.386 1.00 92.38 193 ALA A C 1
ATOM 1472 O O . ALA A 1 193 ? -4.619 -1.072 -14.169 1.00 92.38 193 ALA A O 1
ATOM 1473 N N . LEU A 1 194 ? -3.134 0.439 -13.415 1.00 96.06 194 LEU A N 1
ATOM 1474 C CA . LEU A 1 194 ? -3.193 0.014 -12.014 1.00 96.06 194 LEU A CA 1
ATOM 1475 C C . LEU A 1 194 ? -4.446 0.544 -11.310 1.00 96.06 194 LEU A C 1
ATOM 1477 O O . LEU A 1 194 ? -5.009 -0.141 -10.463 1.00 96.06 194 LEU A O 1
ATOM 1481 N N . ALA A 1 195 ? -4.918 1.739 -11.679 1.00 96.06 195 ALA A N 1
ATOM 1482 C CA . ALA A 1 195 ? -6.161 2.293 -11.139 1.00 96.06 195 ALA A CA 1
ATOM 1483 C C . ALA A 1 195 ? -7.382 1.418 -11.462 1.00 96.06 195 ALA A C 1
ATOM 1485 O O . ALA A 1 195 ? -8.295 1.319 -10.651 1.00 96.06 195 ALA A O 1
ATOM 1486 N N . ALA A 1 196 ? -7.380 0.748 -12.619 1.00 96.50 196 ALA A N 1
ATOM 1487 C CA . ALA A 1 196 ? -8.441 -0.172 -13.026 1.00 96.50 196 ALA A CA 1
ATOM 1488 C C . ALA A 1 196 ? -8.508 -1.465 -12.185 1.00 96.50 196 ALA A C 1
ATOM 1490 O O . ALA A 1 196 ? -9.475 -2.217 -12.303 1.00 96.50 196 ALA A O 1
ATOM 1491 N N . ASP A 1 197 ? -7.499 -1.736 -11.351 1.00 98.12 197 ASP A N 1
ATOM 1492 C CA . ASP A 1 197 ? -7.428 -2.946 -10.527 1.00 98.12 197 ASP A CA 1
ATOM 1493 C C . ASP A 1 197 ? -7.961 -2.756 -9.102 1.00 98.12 197 ASP A C 1
ATOM 1495 O O . ASP A 1 197 ? -8.022 -3.724 -8.336 1.00 98.12 197 ASP A O 1
ATOM 1499 N N . ILE A 1 198 ? -8.343 -1.531 -8.741 1.00 97.81 198 ILE A N 1
ATOM 1500 C CA . ILE A 1 198 ? -8.839 -1.176 -7.413 1.00 97.81 198 ILE A CA 1
ATOM 1501 C C . ILE A 1 198 ? -10.133 -0.365 -7.516 1.00 97.81 198 ILE A C 1
ATOM 1503 O O . ILE A 1 198 ? -10.482 0.177 -8.562 1.00 97.81 198 ILE A O 1
ATOM 1507 N N . SER A 1 199 ? -10.849 -0.252 -6.404 1.00 96.19 199 SER A N 1
ATOM 1508 C CA . SER A 1 199 ? -12.003 0.635 -6.271 1.00 96.19 199 SER A CA 1
ATOM 1509 C C . SER A 1 199 ? -11.948 1.353 -4.929 1.00 96.19 199 SER A C 1
ATOM 1511 O O . SER A 1 199 ? -11.243 0.925 -4.025 1.00 96.19 199 SER A O 1
ATOM 1513 N N . VAL A 1 200 ? -12.711 2.425 -4.746 1.00 95.38 200 VAL A N 1
ATOM 1514 C CA . VAL A 1 200 ? -12.831 3.040 -3.417 1.00 95.38 200 VAL A CA 1
ATOM 1515 C C . VAL A 1 200 ? -13.585 2.080 -2.478 1.00 95.38 200 VAL A C 1
ATOM 1517 O O . VAL A 1 200 ? -14.670 1.620 -2.850 1.00 95.38 200 VAL A O 1
ATOM 1520 N N . PRO A 1 201 ? -13.059 1.753 -1.280 1.00 95.69 201 PRO A N 1
ATOM 1521 C CA . PRO A 1 201 ? -13.796 0.975 -0.289 1.00 95.69 201 PRO A CA 1
ATOM 1522 C C . PRO A 1 201 ? -15.093 1.673 0.132 1.00 95.69 201 PRO A C 1
ATOM 1524 O O . PRO A 1 201 ? -15.113 2.879 0.371 1.00 95.69 201 PRO A O 1
ATOM 1527 N N . VAL A 1 202 ? -16.176 0.908 0.298 1.00 95.56 202 VAL A N 1
ATOM 1528 C CA . VAL A 1 202 ? -17.510 1.454 0.631 1.00 95.56 202 VAL A CA 1
ATOM 1529 C C . VAL A 1 202 ? -17.526 2.285 1.919 1.00 95.56 202 VAL A C 1
ATOM 1531 O O . VAL A 1 202 ? -18.307 3.223 2.043 1.00 95.56 202 VAL A O 1
ATOM 1534 N N . TYR A 1 203 ? -16.629 1.986 2.858 1.00 96.88 203 TYR A N 1
ATOM 1535 C CA . TYR A 1 203 ? -16.492 2.684 4.138 1.00 96.88 203 TYR A CA 1
ATOM 1536 C C . TYR A 1 203 ? -16.039 4.138 3.994 1.00 96.88 203 TYR A C 1
ATOM 1538 O O . TYR A 1 203 ? -16.383 4.968 4.833 1.00 96.88 203 TYR A O 1
ATOM 1546 N N . CYS A 1 204 ? -15.351 4.486 2.900 1.00 95.56 204 CYS A N 1
ATOM 1547 C CA . CYS A 1 204 ? -14.977 5.869 2.611 1.00 95.56 204 CYS A CA 1
ATOM 1548 C C . CYS A 1 204 ? -16.202 6.783 2.417 1.00 95.56 204 CYS A C 1
ATOM 1550 O O . CYS A 1 204 ? -16.074 7.995 2.560 1.00 95.56 204 CYS A O 1
ATOM 1552 N N . ALA A 1 205 ? -17.396 6.227 2.165 1.00 94.75 205 ALA A N 1
ATOM 1553 C CA . ALA A 1 205 ? -18.643 6.991 2.112 1.00 94.75 205 ALA A CA 1
ATOM 1554 C C . ALA A 1 205 ? -19.055 7.604 3.468 1.00 94.75 205 ALA A C 1
ATOM 1556 O O . ALA A 1 205 ? -19.907 8.490 3.498 1.00 94.75 205 ALA A O 1
ATOM 1557 N N . ALA A 1 206 ? -18.455 7.171 4.585 1.00 94.88 206 ALA A N 1
ATOM 1558 C CA . ALA A 1 206 ? -18.651 7.811 5.888 1.00 94.88 206 ALA A CA 1
ATOM 1559 C C . ALA A 1 206 ? -18.055 9.233 5.945 1.00 94.88 206 ALA A C 1
ATOM 1561 O O . ALA A 1 206 ? -18.550 10.087 6.686 1.00 94.88 206 ALA A O 1
ATOM 1562 N N . ALA A 1 207 ? -17.022 9.511 5.142 1.00 91.75 207 ALA A N 1
ATOM 1563 C CA . ALA A 1 207 ? -16.392 10.821 5.074 1.00 91.75 207 ALA A CA 1
ATOM 1564 C C . ALA A 1 207 ? -17.204 11.765 4.174 1.00 91.75 207 ALA A C 1
ATOM 1566 O O . ALA A 1 207 ? -17.296 11.573 2.962 1.00 91.75 207 ALA A O 1
ATOM 1567 N N . ARG A 1 208 ? -17.751 12.844 4.751 1.00 82.50 208 ARG A N 1
ATOM 1568 C CA . ARG A 1 208 ? -18.587 13.822 4.021 1.00 82.50 208 ARG A CA 1
ATOM 1569 C C . ARG A 1 208 ? -17.871 14.514 2.855 1.00 82.50 208 ARG A C 1
ATOM 1571 O O . ARG A 1 208 ? -18.534 14.922 1.910 1.00 82.50 208 ARG A O 1
ATOM 1578 N N . GLY A 1 209 ? -16.546 14.658 2.932 1.00 85.06 209 GLY A N 1
ATOM 1579 C CA . GLY A 1 209 ? -15.724 15.236 1.863 1.00 85.06 209 GLY A CA 1
ATOM 1580 C C . GLY A 1 209 ? -15.379 14.256 0.738 1.00 85.06 209 GLY A C 1
ATOM 1581 O O . GLY A 1 209 ? -14.847 14.678 -0.283 1.00 85.06 209 GLY A O 1
ATOM 1582 N N . GLY A 1 210 ? -15.677 12.964 0.906 1.00 89.44 210 GLY A N 1
ATOM 1583 C CA . GLY A 1 210 ? -15.214 11.914 0.004 1.00 89.44 210 GLY A CA 1
ATOM 1584 C C . GLY A 1 210 ? -13.700 11.688 0.072 1.00 89.44 210 GLY A C 1
ATOM 1585 O O . GLY A 1 210 ? -12.980 12.302 0.864 1.00 89.44 210 GLY A O 1
ATOM 1586 N N . VAL A 1 211 ? -13.214 10.780 -0.773 1.00 93.19 211 VAL A N 1
ATOM 1587 C CA . VAL A 1 211 ? -11.786 10.453 -0.872 1.00 93.19 211 VAL A CA 1
ATOM 1588 C C . VAL A 1 211 ? -11.031 11.613 -1.516 1.00 93.19 211 VAL A C 1
ATOM 1590 O O . VAL A 1 211 ? -11.371 12.018 -2.623 1.00 93.19 211 VAL A O 1
ATOM 1593 N N . GLN A 1 212 ? -10.012 12.125 -0.820 1.00 92.06 212 GLN A N 1
ATOM 1594 C CA . GLN A 1 212 ? -9.1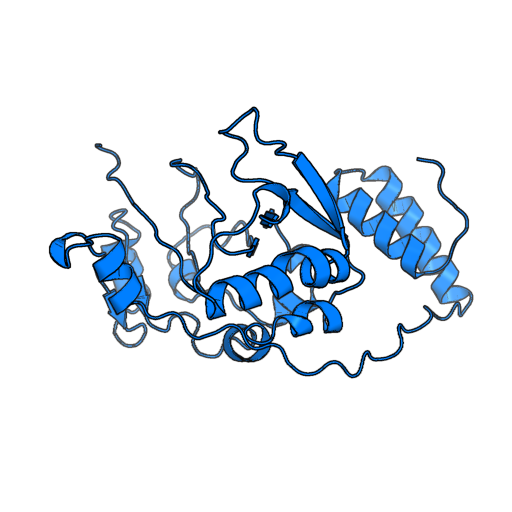85 13.240 -1.298 1.00 92.06 212 GLN A CA 1
ATOM 1595 C C . GLN A 1 212 ? -7.968 12.770 -2.097 1.00 92.06 212 GLN A C 1
ATOM 1597 O O . GLN A 1 212 ? -7.634 13.368 -3.110 1.00 92.06 212 GLN A O 1
ATOM 1602 N N . LEU A 1 213 ? -7.300 11.712 -1.628 1.00 92.75 213 LEU A N 1
ATOM 1603 C CA . LEU A 1 213 ? -6.050 11.205 -2.192 1.00 92.75 213 LEU A CA 1
ATOM 1604 C C . LEU A 1 213 ? -6.080 9.678 -2.226 1.00 92.75 213 LEU A C 1
ATOM 1606 O O . LEU A 1 213 ? -6.587 9.040 -1.300 1.00 92.75 213 LEU A O 1
ATOM 1610 N N . VAL A 1 214 ? -5.499 9.092 -3.275 1.00 95.12 214 VAL A N 1
ATOM 1611 C CA . VAL A 1 214 ? -5.304 7.641 -3.386 1.00 95.12 214 VAL A CA 1
ATOM 1612 C C . VAL A 1 214 ? -3.834 7.362 -3.666 1.00 95.12 214 VAL A C 1
ATOM 1614 O O . VAL A 1 214 ? -3.354 7.507 -4.790 1.00 95.12 214 VAL A O 1
ATOM 1617 N N . ASN A 1 215 ? -3.128 6.935 -2.623 1.00 95.75 215 ASN A N 1
ATOM 1618 C CA . ASN A 1 215 ? -1.703 6.639 -2.685 1.00 95.75 215 ASN A CA 1
ATOM 1619 C C . ASN A 1 215 ? -1.434 5.137 -2.774 1.00 95.75 215 ASN A C 1
ATOM 1621 O O . ASN A 1 215 ? -2.214 4.306 -2.305 1.00 95.75 215 ASN A O 1
ATOM 1625 N N . CYS A 1 216 ? -0.291 4.798 -3.361 1.00 95.62 216 CYS A N 1
ATOM 1626 C CA . CYS A 1 216 ? 0.256 3.455 -3.411 1.00 95.62 216 CYS A CA 1
ATOM 1627 C C . CYS A 1 216 ? 1.507 3.365 -2.531 1.00 95.62 216 CYS A C 1
ATOM 1629 O O . CYS A 1 216 ? 2.316 4.291 -2.467 1.00 95.62 216 CYS A O 1
ATOM 1631 N N . TRP A 1 217 ? 1.662 2.212 -1.884 1.00 97.19 217 TRP A N 1
ATOM 1632 C CA . TRP A 1 217 ? 2.882 1.810 -1.197 1.00 97.19 217 TRP A CA 1
ATOM 1633 C C . TRP A 1 217 ? 3.327 0.473 -1.779 1.00 97.19 217 TRP A C 1
ATOM 1635 O O . TRP A 1 217 ? 2.765 -0.568 -1.429 1.00 97.19 217 TRP A O 1
ATOM 1645 N N . LEU A 1 218 ? 4.326 0.506 -2.658 1.00 97.38 218 LEU A N 1
ATOM 1646 C CA . LEU A 1 218 ? 4.899 -0.672 -3.308 1.00 97.38 218 LEU A CA 1
ATOM 1647 C C . LEU A 1 218 ? 6.375 -0.769 -2.930 1.00 97.38 218 LEU A C 1
ATOM 1649 O O . LEU A 1 218 ? 7.139 0.164 -3.162 1.00 97.38 218 LEU A O 1
ATOM 1653 N N . GLY A 1 219 ? 6.792 -1.885 -2.342 1.00 96.81 219 GLY A N 1
ATOM 1654 C CA . GLY A 1 219 ? 8.148 -1.999 -1.825 1.00 96.81 219 GLY A CA 1
ATOM 1655 C C . GLY A 1 219 ? 8.593 -3.423 -1.563 1.00 96.81 219 GLY A C 1
ATOM 1656 O O . GLY A 1 219 ? 7.810 -4.370 -1.646 1.00 96.81 219 GLY A O 1
ATOM 1657 N N . THR A 1 220 ? 9.877 -3.549 -1.254 1.00 96.00 220 THR A N 1
ATOM 1658 C CA . THR A 1 220 ? 10.500 -4.802 -0.830 1.00 96.00 220 THR A CA 1
ATOM 1659 C C . THR A 1 220 ? 10.090 -5.183 0.597 1.00 96.00 220 THR A C 1
ATOM 1661 O O . THR A 1 220 ? 9.455 -4.411 1.319 1.00 96.00 220 THR A O 1
ATOM 1664 N N . ARG A 1 221 ? 10.538 -6.348 1.074 1.00 92.62 221 ARG A N 1
ATOM 1665 C CA . ARG A 1 221 ? 10.596 -6.614 2.516 1.00 92.62 221 ARG A CA 1
ATOM 1666 C C . ARG A 1 221 ? 11.461 -5.560 3.211 1.00 92.62 221 ARG A C 1
ATOM 1668 O O . ARG A 1 221 ? 12.321 -4.932 2.594 1.00 92.62 221 ARG A O 1
ATOM 1675 N N . GLU A 1 222 ? 11.237 -5.396 4.511 1.00 91.69 222 GLU A N 1
ATOM 1676 C CA . GLU A 1 222 ? 11.983 -4.479 5.391 1.00 91.69 222 GLU A CA 1
ATOM 1677 C C . GLU A 1 222 ? 11.809 -2.977 5.117 1.00 91.69 222 GLU A C 1
ATOM 1679 O O . GLU A 1 222 ? 12.434 -2.176 5.813 1.00 91.69 222 GLU A O 1
ATOM 1684 N N . THR A 1 223 ? 10.936 -2.562 4.192 1.00 94.31 223 THR A N 1
ATOM 1685 C CA . THR A 1 223 ? 10.546 -1.148 4.103 1.00 94.31 223 THR A CA 1
ATOM 1686 C C . THR A 1 223 ? 9.881 -0.713 5.403 1.00 94.31 223 THR A C 1
ATOM 1688 O O . THR A 1 223 ? 9.001 -1.413 5.915 1.00 94.31 223 THR A O 1
ATOM 1691 N N . ALA A 1 224 ? 10.269 0.449 5.919 1.00 91.88 224 ALA A N 1
ATOM 1692 C CA . ALA A 1 224 ? 9.742 0.982 7.164 1.00 91.88 224 ALA A CA 1
ATOM 1693 C C . ALA A 1 224 ? 9.317 2.436 6.982 1.00 91.88 224 ALA A C 1
ATOM 1695 O O . ALA A 1 224 ? 10.123 3.285 6.607 1.00 91.88 224 ALA A O 1
ATOM 1696 N N . THR A 1 225 ? 8.061 2.721 7.316 1.00 91.94 225 THR A N 1
ATOM 1697 C CA . THR A 1 225 ? 7.599 4.090 7.530 1.00 91.94 225 THR A CA 1
ATOM 1698 C C . THR A 1 225 ? 7.722 4.389 9.027 1.00 91.94 225 THR A C 1
ATOM 1700 O O . THR A 1 225 ? 7.183 3.622 9.830 1.00 91.94 225 THR A O 1
ATOM 1703 N N . PRO A 1 226 ? 8.459 5.439 9.431 1.00 90.94 226 PRO A N 1
ATOM 1704 C CA . PRO A 1 226 ? 8.578 5.824 10.834 1.00 90.94 226 PRO A CA 1
ATOM 1705 C C . PRO A 1 226 ? 7.229 6.112 11.489 1.00 90.94 226 PRO A C 1
ATOM 1707 O O . PRO A 1 226 ? 6.243 6.366 10.803 1.00 90.94 226 PRO A O 1
ATOM 1710 N N . LEU A 1 227 ? 7.191 6.124 12.822 1.00 93.31 227 LEU A N 1
ATOM 1711 C CA . LEU A 1 227 ? 6.005 6.573 13.546 1.00 93.31 227 LEU A CA 1
ATOM 1712 C C . LEU A 1 227 ? 5.726 8.048 13.220 1.00 93.31 227 LEU A C 1
ATOM 1714 O O . LEU A 1 227 ? 6.612 8.891 13.347 1.00 93.31 227 LEU A O 1
ATOM 1718 N N . HIS A 1 228 ? 4.503 8.334 12.793 1.00 93.00 228 HIS A N 1
ATOM 1719 C CA . HIS A 1 228 ? 4.014 9.664 12.441 1.00 93.00 228 HIS A CA 1
ATOM 1720 C C . HIS A 1 228 ? 2.490 9.703 12.614 1.00 93.00 228 HIS A C 1
ATOM 1722 O O . HIS A 1 228 ? 1.867 8.685 12.923 1.00 93.00 228 HIS A O 1
ATOM 1728 N N . PHE A 1 229 ? 1.904 10.879 12.407 1.00 93.12 229 PHE A N 1
ATOM 1729 C CA . PHE A 1 229 ? 0.465 11.062 12.274 1.00 93.12 229 PHE A CA 1
ATOM 1730 C C . PHE A 1 229 ? 0.166 11.771 10.954 1.00 93.12 229 PHE A C 1
ATOM 1732 O O . PHE A 1 229 ? 0.990 12.545 10.465 1.00 93.12 229 PHE A O 1
ATOM 1739 N N . ASP A 1 230 ? -1.028 11.532 10.420 1.00 91.75 230 ASP A N 1
ATOM 1740 C CA . ASP A 1 230 ? -1.527 12.206 9.227 1.00 91.75 230 ASP A CA 1
ATOM 1741 C C . ASP A 1 230 ? -2.583 13.251 9.590 1.00 91.75 230 ASP A C 1
ATOM 1743 O O . ASP A 1 230 ? -3.281 13.148 10.601 1.00 91.75 230 ASP A O 1
ATOM 1747 N N . SER A 1 231 ? -2.720 14.263 8.735 1.00 90.25 231 SER A N 1
ATOM 1748 C CA . SER A 1 231 ? -3.815 15.238 8.802 1.00 90.25 231 SER A CA 1
ATOM 1749 C C . SER A 1 231 ? -5.132 14.712 8.215 1.00 90.25 231 SER A C 1
ATOM 1751 O O . SER A 1 231 ? -6.150 15.395 8.315 1.00 90.25 231 SER A O 1
ATOM 1753 N N . TYR A 1 232 ? -5.114 13.522 7.608 1.00 90.88 232 TYR A N 1
ATOM 1754 C CA . TYR A 1 232 ? -6.257 12.871 6.970 1.00 90.88 232 TYR A CA 1
ATOM 1755 C C . TYR A 1 232 ? -6.676 11.611 7.732 1.00 90.88 232 TYR A C 1
ATOM 1757 O O . TYR A 1 232 ? -5.849 10.930 8.337 1.00 90.88 232 TYR A O 1
ATOM 1765 N N . ASP A 1 233 ? -7.958 11.258 7.628 1.00 94.31 233 ASP A N 1
ATOM 1766 C CA . ASP A 1 233 ? -8.412 9.904 7.934 1.00 94.31 233 ASP A CA 1
ATOM 1767 C C . ASP A 1 233 ? -7.954 8.945 6.829 1.00 94.31 233 ASP A C 1
ATOM 1769 O O . ASP A 1 233 ? -8.070 9.248 5.639 1.00 94.31 233 ASP A O 1
ATOM 1773 N N . ASN A 1 234 ? -7.485 7.759 7.214 1.00 95.75 234 ASN A N 1
ATOM 1774 C CA . ASN A 1 234 ? -6.894 6.809 6.278 1.00 95.75 234 ASN A CA 1
ATOM 1775 C C . ASN A 1 234 ? -7.693 5.511 6.165 1.00 95.75 234 ASN A C 1
ATOM 1777 O O . ASN A 1 234 ? -8.115 4.919 7.158 1.00 95.75 234 ASN A O 1
ATOM 1781 N N . CYS A 1 235 ? -7.796 5.005 4.935 1.00 96.00 235 CYS A N 1
ATOM 1782 C CA . CYS A 1 235 ? -8.175 3.625 4.651 1.00 96.00 235 CYS A CA 1
ATOM 1783 C C . CYS A 1 235 ? -6.987 2.914 3.989 1.00 96.00 235 CYS A C 1
ATOM 1785 O O . CYS A 1 235 ? -6.771 3.035 2.784 1.00 96.00 235 CYS A O 1
ATOM 1787 N N . LEU A 1 236 ? -6.192 2.194 4.786 1.00 97.25 236 LEU A N 1
ATOM 1788 C CA . LEU A 1 236 ? -5.063 1.412 4.281 1.00 97.25 236 LEU A CA 1
ATOM 1789 C C . LEU A 1 236 ? -5.533 0.013 3.867 1.00 97.25 236 LEU A C 1
ATOM 1791 O O . LEU A 1 236 ? -5.987 -0.769 4.702 1.00 97.25 236 LEU A O 1
ATOM 1795 N N . VAL A 1 237 ? -5.372 -0.322 2.586 1.00 97.75 237 VAL A N 1
ATOM 1796 C CA . VAL A 1 237 ? -5.734 -1.637 2.039 1.00 97.75 237 VAL A CA 1
ATOM 1797 C C . VAL A 1 237 ? -4.476 -2.429 1.690 1.00 97.75 237 VAL A C 1
ATOM 1799 O O . VAL A 1 237 ? -3.691 -2.025 0.835 1.00 97.75 237 VAL A O 1
ATOM 1802 N N . GLN A 1 238 ? -4.291 -3.583 2.334 1.00 96.88 238 GLN A N 1
ATOM 1803 C CA . GLN A 1 238 ? -3.212 -4.520 2.015 1.00 96.88 238 GLN A CA 1
ATOM 1804 C C . GLN A 1 238 ? -3.646 -5.453 0.875 1.00 96.88 238 GLN A C 1
ATOM 1806 O O . GLN A 1 238 ? -4.634 -6.171 1.020 1.00 96.88 238 GLN A O 1
ATOM 1811 N N . VAL A 1 239 ? -2.897 -5.465 -0.234 1.00 96.50 239 VAL A N 1
ATOM 1812 C CA . VAL A 1 239 ? -3.156 -6.353 -1.388 1.00 96.50 239 VAL A CA 1
ATOM 1813 C C . VAL A 1 239 ? -2.211 -7.559 -1.386 1.00 96.50 239 VAL A C 1
ATOM 1815 O O . VAL A 1 239 ? -2.667 -8.695 -1.441 1.00 96.50 239 VAL A O 1
ATOM 1818 N N . VAL A 1 240 ? -0.897 -7.324 -1.290 1.00 95.38 240 VAL A N 1
ATOM 1819 C CA . VAL A 1 240 ? 0.145 -8.364 -1.383 1.00 95.38 240 VAL A CA 1
ATOM 1820 C C . VAL A 1 240 ? 1.114 -8.251 -0.212 1.00 95.38 240 VAL A C 1
ATOM 1822 O O . VAL A 1 240 ? 1.501 -7.144 0.151 1.00 95.38 240 VAL A O 1
ATOM 1825 N N . GLY A 1 241 ? 1.528 -9.378 0.369 1.00 94.00 241 GLY A N 1
ATOM 1826 C CA . GLY A 1 241 ? 2.475 -9.415 1.488 1.00 94.00 241 GLY A CA 1
ATOM 1827 C C . GLY A 1 241 ? 1.857 -9.043 2.842 1.00 94.00 241 GLY A C 1
ATOM 1828 O O . GLY A 1 241 ? 0.637 -9.017 3.008 1.00 94.00 241 GLY A O 1
ATOM 1829 N N . LEU A 1 242 ? 2.718 -8.784 3.830 1.00 92.75 242 LEU A N 1
ATOM 1830 C CA . LEU A 1 242 ? 2.335 -8.512 5.217 1.00 92.75 242 LEU A CA 1
ATOM 1831 C C . LEU A 1 242 ? 3.035 -7.253 5.735 1.00 92.75 242 LEU A C 1
ATOM 1833 O O . LEU A 1 242 ? 4.245 -7.102 5.575 1.00 92.75 242 LEU A O 1
ATOM 1837 N N . LYS A 1 243 ? 2.282 -6.386 6.416 1.00 93.81 243 LYS A N 1
ATOM 1838 C CA . LYS A 1 243 ? 2.813 -5.227 7.142 1.00 93.81 243 LYS A CA 1
ATOM 1839 C C . LYS A 1 243 ? 2.519 -5.351 8.632 1.00 93.81 243 LYS A C 1
ATOM 1841 O O . LYS A 1 243 ? 1.392 -5.644 9.022 1.00 93.81 243 LYS A O 1
ATOM 1846 N N . LEU A 1 244 ? 3.529 -5.077 9.456 1.00 93.12 244 LEU A N 1
ATOM 1847 C CA . LEU A 1 244 ? 3.324 -4.768 10.868 1.00 93.12 244 LEU A CA 1
ATOM 1848 C C . LEU A 1 244 ? 2.947 -3.291 10.977 1.00 93.12 244 LEU A C 1
ATOM 1850 O O . LEU A 1 244 ? 3.738 -2.430 10.598 1.00 93.12 244 LEU A O 1
ATOM 1854 N N . VAL A 1 245 ? 1.770 -3.011 11.527 1.00 94.19 245 VAL A N 1
ATOM 1855 C CA . VAL A 1 245 ? 1.319 -1.650 11.828 1.00 94.19 245 VAL A CA 1
ATOM 1856 C C . VAL A 1 245 ? 1.188 -1.522 13.338 1.00 94.19 245 VAL A C 1
ATOM 1858 O O . VAL A 1 245 ? 0.589 -2.379 13.983 1.00 94.19 245 VAL A O 1
ATOM 1861 N N . ARG A 1 246 ? 1.771 -0.462 13.900 1.00 93.00 246 ARG A N 1
ATOM 1862 C CA . ARG A 1 246 ? 1.605 -0.090 15.308 1.00 93.00 246 ARG A CA 1
ATOM 1863 C C . ARG A 1 246 ? 0.862 1.233 15.361 1.00 93.00 246 ARG A C 1
ATOM 1865 O O . ARG A 1 246 ? 1.278 2.180 14.699 1.00 93.00 246 ARG A O 1
ATOM 1872 N N . LEU A 1 247 ? -0.221 1.270 16.126 1.00 93.56 247 LEU A N 1
ATOM 1873 C CA . LEU A 1 247 ? -1.032 2.461 16.343 1.00 93.56 247 LEU A CA 1
ATOM 1874 C C . LEU A 1 247 ? -0.941 2.855 17.814 1.00 93.56 247 LEU A C 1
ATOM 1876 O O . LEU A 1 247 ? -0.901 1.987 18.684 1.00 93.56 247 LEU A O 1
ATOM 1880 N N . TYR A 1 248 ? -0.918 4.157 18.060 1.00 92.00 248 TYR A N 1
ATOM 1881 C CA . TYR A 1 248 ? -0.929 4.749 19.390 1.00 92.00 248 TYR A CA 1
ATOM 1882 C C . TYR A 1 248 ? -2.145 5.665 19.489 1.00 92.00 248 TYR A C 1
ATOM 1884 O O . TYR A 1 248 ? -2.510 6.322 18.507 1.00 92.00 248 TYR A O 1
ATOM 1892 N N . GLY A 1 249 ? -2.794 5.667 20.652 1.00 90.25 249 GLY A N 1
ATOM 1893 C CA . GLY A 1 249 ? -3.858 6.623 20.944 1.00 90.25 249 GLY A CA 1
ATOM 1894 C C . GLY A 1 249 ? -3.324 8.054 20.888 1.00 90.25 249 GLY A C 1
ATOM 1895 O O . GLY A 1 249 ? -2.135 8.287 21.076 1.00 90.25 249 GLY A O 1
ATOM 1896 N N . LYS A 1 250 ? -4.199 9.035 20.635 1.00 86.06 250 LYS A N 1
ATOM 1897 C CA . LYS A 1 250 ? -3.807 10.462 20.599 1.00 86.06 250 LYS A CA 1
ATOM 1898 C C . LYS A 1 250 ? -3.264 10.973 21.943 1.00 86.06 250 LYS A C 1
ATOM 1900 O O . LYS A 1 250 ? -2.690 12.054 22.001 1.00 86.06 250 LYS A O 1
ATOM 1905 N N . ASP A 1 251 ? -3.534 10.236 23.009 1.00 85.94 251 ASP A N 1
ATOM 1906 C CA . ASP A 1 251 ? -3.160 10.489 24.394 1.00 85.94 251 ASP A CA 1
ATOM 1907 C C . ASP A 1 251 ? -1.817 9.856 24.806 1.00 85.94 251 ASP A C 1
ATOM 1909 O O . ASP A 1 251 ? -1.383 10.068 25.940 1.00 85.94 251 ASP A O 1
ATOM 1913 N N . GLN A 1 252 ? -1.167 9.104 23.911 1.00 80.62 252 GLN A N 1
ATOM 1914 C CA . GLN A 1 252 ? 0.133 8.453 24.122 1.00 80.62 252 GLN A CA 1
ATOM 1915 C C . GLN A 1 252 ? 1.254 9.169 23.366 1.00 80.62 252 GLN A C 1
ATOM 1917 O O . GLN A 1 252 ? 2.379 9.193 23.914 1.00 80.62 252 GLN A O 1
#

pLDDT: mean 85.87, std 14.22, range [30.02, 98.38]

Foldseek 3Di:
DPQDPDALLSLLQQCLVCVVVVPVVSNVVSVVVNVVCVVVVGDRPDDDPDPDDFDFQDDDDVVVVCVVVVPDPVQDFAEAEQVRADLVNCLPPPVVVVRDHHHPCLFPPQQLLVQVSRVCSCCVQFQSRWAKKWAFLDPVPPPGPTDIDTDGSVCLSVQAASVLSVCVVVVHDDRGRNWMKRPFALVCVVGVSVVSRGDDGPNQVSDPVGDDGDGDIDIGPNHDDDDDDDPDDDDDDDRGDDDDDDDDDPVD